Protein AF-A0A255SY84-F1 (afdb_monomer_lite)

Secondary structure (DSSP, 8-state):
---HHHHHHHHHHHHH--HHHHHTS-HHHHHHHHHHHHHHHHHHHHHHHHHHHHHHHHHHHHHHHHHHHHHHHHHHHHHHHHHHHHHHHHHHHHHHHHHT--HHHHHHHHT-HHHHHHHHHHHHHHHHHHH--HHHHHHTTHHHHHTTHHHHHHH------GGGHHHHHHHHHHHHHHHTT-SPPPTT----SPP--

pLDDT: mean 85.89, std 9.51, range [34.91, 96.88]

Radius of gyration: 30.71 Å; chains: 1; bounding box: 65×34×96 Å

Sequence (197 aa):
AIPEFRFAQFVREGGVAPAFLLSDYSVNRRRATLTAAVIDLEARLADAAIQMFDRLIGGMFTRARRGRERRYQDSIQSVGQLMRLFGATITALDEAVQNGGETLELIDETVGWDRLVSAKAQVDALADLAGEDALVTATERYATLRRFSPAFLDAFTFKASGTGTALIKAIDVIRDANTRKSRDLPDGVPLPFPNRQ

Structure (mmCIF, N/CA/C/O backbone):
data_AF-A0A255SY84-F1
#
_entry.id   AF-A0A255SY84-F1
#
loop_
_atom_site.group_PDB
_atom_site.id
_atom_site.type_symbol
_atom_site.label_atom_id
_atom_site.label_alt_id
_atom_site.label_comp_id
_atom_site.label_asym_id
_atom_site.label_entity_id
_atom_site.label_seq_id
_atom_site.pdbx_PDB_ins_code
_atom_site.Cartn_x
_atom_site.Cartn_y
_atom_site.Cartn_z
_atom_site.occupancy
_atom_site.B_iso_or_equiv
_atom_site.auth_seq_id
_atom_site.auth_comp_id
_atom_site.auth_asym_id
_atom_site.auth_atom_id
_atom_site.pdbx_PDB_model_num
ATOM 1 N N . ALA A 1 1 ? 31.747 0.158 -20.502 1.00 71.88 1 ALA A N 1
ATOM 2 C CA . ALA A 1 1 ? 30.583 0.963 -20.077 1.00 71.88 1 ALA A CA 1
ATOM 3 C C . ALA A 1 1 ? 30.338 2.058 -21.113 1.00 71.88 1 ALA A C 1
ATOM 5 O O . ALA A 1 1 ? 31.315 2.596 -21.625 1.00 71.88 1 ALA A O 1
ATOM 6 N N . ILE A 1 2 ? 29.081 2.342 -21.472 1.00 79.94 2 ILE A N 1
ATOM 7 C CA . ILE A 1 2 ? 28.737 3.463 -22.367 1.00 79.94 2 ILE A CA 1
ATOM 8 C C . ILE A 1 2 ? 28.803 4.756 -21.537 1.00 79.94 2 ILE A C 1
ATOM 10 O O . ILE A 1 2 ? 28.277 4.757 -20.427 1.00 79.94 2 ILE A O 1
ATOM 14 N N . PRO A 1 3 ? 29.432 5.841 -22.023 1.00 92.19 3 PRO A N 1
ATOM 15 C CA . PRO A 1 3 ? 29.405 7.121 -21.321 1.00 92.19 3 PRO A CA 1
ATOM 16 C C . PRO A 1 3 ? 27.976 7.656 -21.163 1.00 92.19 3 PRO A C 1
ATOM 18 O O . PRO A 1 3 ? 27.209 7.640 -22.126 1.00 92.19 3 PRO A O 1
ATOM 21 N N . GLU A 1 4 ? 27.648 8.205 -19.993 1.00 91.12 4 GLU A N 1
ATOM 22 C CA . GLU A 1 4 ? 26.296 8.686 -19.659 1.00 91.12 4 GLU A CA 1
ATOM 23 C C . GLU A 1 4 ? 25.736 9.661 -20.705 1.00 91.12 4 GLU A C 1
ATOM 25 O O . GLU A 1 4 ? 24.613 9.524 -21.185 1.00 91.12 4 GLU A O 1
ATOM 30 N N . PHE A 1 5 ? 26.565 10.601 -21.168 1.00 94.25 5 PHE A N 1
ATOM 31 C CA . PHE A 1 5 ? 26.155 11.570 -22.185 1.00 94.25 5 PHE A CA 1
ATOM 32 C C . PHE A 1 5 ? 25.752 10.914 -23.519 1.00 94.25 5 PHE A C 1
ATOM 34 O O . PHE A 1 5 ? 24.851 11.409 -24.199 1.00 94.25 5 PHE A O 1
ATOM 41 N N . ARG A 1 6 ? 26.401 9.800 -23.898 1.00 92.62 6 ARG A N 1
ATOM 42 C CA . ARG A 1 6 ? 26.078 9.038 -25.116 1.00 92.62 6 ARG A CA 1
ATOM 43 C C . ARG A 1 6 ? 24.791 8.252 -24.939 1.00 92.62 6 ARG A C 1
ATOM 45 O O . ARG A 1 6 ? 23.983 8.218 -25.861 1.00 92.62 6 ARG A O 1
ATOM 52 N N . PHE A 1 7 ? 24.591 7.656 -23.767 1.00 94.56 7 PHE A N 1
ATOM 53 C CA . PHE A 1 7 ? 23.340 6.982 -23.441 1.00 94.56 7 PHE A CA 1
ATOM 54 C C . PHE A 1 7 ? 22.162 7.964 -23.504 1.00 94.56 7 PHE A C 1
ATOM 56 O O . PHE A 1 7 ? 21.223 7.746 -24.266 1.00 94.56 7 PHE A O 1
ATOM 63 N N . ALA A 1 8 ? 22.272 9.112 -22.830 1.00 94.50 8 ALA A N 1
ATOM 64 C CA . ALA A 1 8 ? 21.250 10.155 -22.848 1.00 94.50 8 ALA A CA 1
ATOM 65 C C . ALA A 1 8 ? 20.976 10.703 -24.261 1.00 94.50 8 ALA A C 1
ATOM 67 O O . ALA A 1 8 ? 19.845 11.068 -24.583 1.00 94.50 8 ALA A O 1
ATOM 68 N N . GLN A 1 9 ? 21.995 10.758 -25.128 1.00 94.31 9 GLN A N 1
ATOM 69 C CA . GLN A 1 9 ? 21.807 11.103 -26.536 1.00 94.31 9 GLN A CA 1
ATOM 70 C C . GLN A 1 9 ? 20.934 10.067 -27.257 1.00 94.31 9 GLN A C 1
ATOM 72 O O . GLN A 1 9 ? 19.969 10.452 -27.913 1.00 94.31 9 GLN A O 1
ATOM 77 N N . PHE A 1 10 ? 21.233 8.774 -27.116 1.00 95.12 10 PHE A N 1
ATOM 78 C CA . PHE A 1 10 ? 20.437 7.713 -27.736 1.00 95.12 10 PHE A CA 1
ATOM 79 C C . PHE A 1 10 ? 18.998 7.673 -27.216 1.00 95.12 10 PHE A C 1
ATOM 81 O O . PHE A 1 10 ? 18.084 7.500 -28.018 1.00 95.12 10 PHE A O 1
ATOM 88 N N . VAL A 1 11 ? 18.790 7.905 -25.917 1.00 95.75 11 VAL A N 1
ATOM 89 C CA . VAL A 1 11 ? 17.451 8.034 -25.318 1.00 95.75 11 VAL A CA 1
ATOM 90 C C . VAL A 1 11 ? 16.668 9.173 -25.971 1.00 95.75 11 VAL A C 1
ATOM 92 O O . VAL A 1 11 ? 15.541 8.971 -26.417 1.00 95.75 11 VAL A O 1
ATOM 95 N N . ARG A 1 12 ? 17.269 10.368 -26.082 1.00 94.00 12 ARG A N 1
ATOM 96 C CA . ARG A 1 12 ? 16.611 11.517 -26.723 1.00 94.00 12 ARG A CA 1
ATOM 97 C C . ARG A 1 12 ? 16.288 11.244 -28.185 1.00 94.00 12 ARG A C 1
ATOM 99 O O . ARG A 1 12 ? 15.168 11.509 -28.600 1.00 94.00 12 ARG A O 1
ATOM 106 N N . GLU A 1 13 ? 17.243 10.704 -28.946 1.00 93.44 13 GLU A N 1
ATOM 107 C CA . GLU A 1 13 ? 17.032 10.350 -30.354 1.00 93.44 13 GLU A CA 1
ATOM 108 C C . GLU A 1 13 ? 15.892 9.332 -30.500 1.00 93.44 13 GLU A C 1
ATOM 110 O O . GLU A 1 13 ? 14.998 9.536 -31.314 1.00 93.44 13 GLU A O 1
ATOM 115 N N . GLY A 1 14 ? 15.876 8.273 -29.687 1.00 92.25 14 GLY A N 1
ATOM 116 C CA . GLY A 1 14 ? 14.844 7.239 -29.747 1.00 92.25 14 GLY A CA 1
ATOM 117 C C . GLY A 1 14 ? 13.459 7.706 -29.294 1.00 92.25 14 GLY A C 1
ATOM 118 O O . GLY A 1 14 ? 12.464 7.187 -29.786 1.00 92.25 14 GLY A O 1
ATOM 119 N N . GLY A 1 15 ? 13.382 8.701 -28.406 1.00 89.75 15 GLY A N 1
ATOM 120 C CA . GLY A 1 15 ? 12.115 9.258 -27.927 1.00 89.75 15 GLY A CA 1
ATOM 121 C C . GLY A 1 15 ? 11.413 10.201 -28.910 1.00 89.75 15 GLY A C 1
ATOM 122 O O . GLY A 1 15 ? 10.214 10.427 -28.770 1.00 89.75 15 GLY A O 1
ATOM 123 N N . VAL A 1 16 ? 12.135 10.760 -29.891 1.00 91.69 16 VAL A N 1
ATOM 124 C CA . VAL A 1 16 ? 11.579 11.738 -30.851 1.00 91.69 16 VAL A CA 1
ATOM 125 C C . VAL A 1 16 ? 11.623 11.270 -32.305 1.00 91.69 16 VAL A C 1
ATOM 127 O O . VAL A 1 16 ? 10.885 11.800 -33.135 1.00 91.69 16 VAL A O 1
ATOM 130 N N . ALA A 1 17 ? 12.486 10.308 -32.643 1.00 90.62 17 ALA A N 1
ATOM 131 C CA . ALA A 1 17 ? 12.651 9.860 -34.018 1.00 90.62 17 ALA A CA 1
ATOM 132 C C . ALA A 1 17 ? 11.469 8.983 -34.474 1.00 90.62 17 ALA A C 1
ATOM 134 O O . ALA A 1 17 ? 11.177 7.963 -33.844 1.00 90.62 17 ALA A O 1
ATOM 135 N N . PRO A 1 18 ? 10.817 9.310 -35.603 1.00 91.50 18 PRO A N 1
ATOM 136 C CA . PRO A 1 18 ? 9.795 8.447 -36.177 1.00 91.50 18 PRO A CA 1
ATOM 137 C C . PRO A 1 18 ? 10.416 7.165 -36.752 1.00 91.50 18 PRO A C 1
ATOM 139 O O . PRO A 1 18 ? 11.580 7.136 -37.160 1.00 91.50 18 PRO A O 1
ATOM 142 N N . ALA A 1 19 ? 9.614 6.101 -36.840 1.00 90.75 19 ALA A N 1
ATOM 143 C CA . ALA A 1 19 ? 10.081 4.767 -37.233 1.00 90.75 19 ALA A CA 1
ATOM 144 C C . ALA A 1 19 ? 10.790 4.725 -38.603 1.00 90.75 19 ALA A C 1
ATOM 146 O O . ALA A 1 19 ? 11.747 3.966 -38.776 1.00 90.75 19 ALA A O 1
ATOM 147 N N . PHE A 1 20 ? 10.366 5.553 -39.565 1.00 92.62 20 PHE A N 1
ATOM 148 C CA . PHE A 1 20 ? 11.014 5.625 -40.878 1.00 92.62 20 PHE A CA 1
ATOM 149 C C . PHE A 1 20 ? 12.443 6.183 -40.781 1.00 92.62 20 PHE A C 1
ATOM 151 O O . PHE A 1 20 ? 13.360 5.591 -41.333 1.00 92.62 20 PHE A O 1
ATOM 158 N N . LEU A 1 21 ? 12.671 7.229 -39.980 1.00 92.88 21 LEU A N 1
ATOM 159 C CA . LEU A 1 21 ? 13.995 7.836 -39.806 1.00 92.88 21 LEU A CA 1
ATOM 160 C C . LEU A 1 21 ? 14.959 6.889 -39.083 1.00 92.88 21 LEU A C 1
ATOM 162 O O . LEU A 1 21 ? 16.141 6.813 -39.410 1.00 92.88 21 LEU A O 1
ATOM 166 N N . LEU A 1 22 ? 14.445 6.113 -38.126 1.00 92.00 22 LEU A N 1
ATOM 167 C CA . LEU A 1 22 ? 15.220 5.054 -37.479 1.00 92.00 22 LEU A CA 1
ATOM 168 C C . LEU A 1 22 ? 15.574 3.917 -38.444 1.00 92.00 22 LEU A C 1
ATOM 170 O O . LEU A 1 22 ? 16.570 3.231 -38.224 1.00 92.00 22 LEU A O 1
ATOM 174 N N . SER A 1 23 ? 14.777 3.695 -39.492 1.00 91.69 23 SER A N 1
ATOM 175 C CA . SER A 1 23 ? 15.027 2.643 -40.484 1.00 91.69 23 SER A CA 1
ATOM 176 C C . SER A 1 23 ? 16.215 2.964 -41.389 1.00 91.69 23 SER A C 1
ATOM 178 O O . SER A 1 23 ? 16.912 2.035 -41.793 1.00 91.69 23 SER A O 1
ATOM 180 N N . ASP A 1 24 ? 16.498 4.252 -41.597 1.00 94.12 24 ASP A N 1
ATOM 181 C CA . ASP A 1 24 ? 17.636 4.744 -42.383 1.00 94.12 24 ASP A CA 1
ATOM 182 C C . ASP A 1 24 ? 18.972 4.671 -41.620 1.00 94.12 24 ASP A C 1
ATOM 184 O O . ASP A 1 24 ? 20.052 4.846 -42.189 1.00 94.12 24 ASP A O 1
ATOM 188 N N . TYR A 1 25 ? 18.938 4.411 -40.310 1.00 94.06 25 TYR A N 1
ATOM 189 C CA . TYR A 1 25 ? 20.151 4.264 -39.510 1.00 94.06 25 TYR A CA 1
ATOM 190 C C . TYR A 1 25 ? 20.889 2.966 -39.852 1.00 94.06 25 TYR A C 1
ATOM 192 O O . TYR A 1 25 ? 20.291 1.923 -40.119 1.00 94.06 25 TYR A O 1
ATOM 200 N N . SER A 1 26 ? 22.219 2.989 -39.707 1.00 96.50 26 SER A N 1
ATOM 201 C CA . SER A 1 26 ? 22.999 1.747 -39.689 1.00 96.50 26 SER A CA 1
ATOM 202 C C . SER A 1 26 ? 22.462 0.784 -38.624 1.00 96.50 26 SER A C 1
ATOM 204 O O . SER A 1 26 ? 22.002 1.208 -37.559 1.00 96.50 26 SER A O 1
ATOM 206 N N . VAL A 1 27 ? 22.565 -0.524 -38.879 1.00 96.25 27 VAL A N 1
ATOM 207 C CA . VAL A 1 27 ? 22.017 -1.572 -37.997 1.00 96.25 27 VAL A CA 1
ATOM 208 C C . VAL A 1 27 ? 22.450 -1.384 -36.540 1.00 96.25 27 VAL A C 1
ATOM 210 O O . VAL A 1 27 ? 21.621 -1.473 -35.634 1.00 96.25 27 VAL A O 1
ATOM 213 N N . ASN A 1 28 ? 23.730 -1.079 -36.314 1.00 95.19 28 ASN A N 1
ATOM 214 C CA . ASN A 1 28 ? 24.278 -0.893 -34.972 1.00 95.19 28 ASN A CA 1
ATOM 215 C C . ASN A 1 28 ? 23.755 0.381 -34.305 1.00 95.19 28 ASN A C 1
ATOM 217 O O . ASN A 1 28 ? 23.382 0.334 -33.135 1.00 95.19 28 ASN A O 1
ATOM 221 N N . ARG A 1 29 ? 23.668 1.498 -35.041 1.00 94.00 29 ARG A N 1
ATOM 222 C CA . ARG A 1 29 ? 23.115 2.749 -34.505 1.00 94.00 29 ARG A CA 1
ATOM 223 C C . ARG A 1 29 ? 21.639 2.584 -34.160 1.00 94.00 29 ARG A C 1
ATOM 225 O O . ARG A 1 29 ? 21.239 2.937 -33.061 1.00 94.00 29 ARG A O 1
ATOM 232 N N . ARG A 1 30 ? 20.852 1.983 -35.057 1.00 95.69 30 ARG A N 1
ATOM 233 C CA . ARG A 1 30 ? 19.429 1.699 -34.832 1.00 95.69 30 ARG A CA 1
ATOM 234 C C . ARG A 1 30 ? 19.215 0.858 -33.577 1.00 95.69 30 ARG A C 1
ATOM 236 O O . ARG A 1 30 ? 18.391 1.213 -32.743 1.00 95.69 30 ARG A O 1
ATOM 243 N N . ARG A 1 31 ? 19.976 -0.232 -33.420 1.00 95.38 31 ARG A N 1
ATOM 244 C CA . ARG A 1 31 ? 19.921 -1.079 -32.218 1.00 95.38 31 ARG A CA 1
ATOM 245 C C . ARG A 1 31 ? 20.288 -0.293 -30.963 1.00 95.38 31 ARG A C 1
ATOM 247 O O . ARG A 1 31 ? 19.537 -0.347 -30.003 1.00 95.38 31 ARG A O 1
ATOM 254 N N . ALA A 1 32 ? 21.378 0.473 -30.985 1.00 94.50 32 ALA A N 1
ATOM 255 C CA . ALA A 1 32 ? 21.792 1.282 -29.840 1.00 94.50 32 ALA A CA 1
ATOM 256 C C . ALA A 1 32 ? 20.716 2.302 -29.426 1.00 94.50 32 ALA A C 1
ATOM 258 O O . ALA A 1 32 ? 20.379 2.381 -28.248 1.00 94.50 32 ALA A O 1
ATOM 259 N N . THR A 1 33 ? 20.136 3.024 -30.391 1.00 94.81 33 THR A N 1
ATOM 260 C CA . THR A 1 33 ? 19.055 3.990 -30.154 1.00 94.81 33 THR A CA 1
ATOM 261 C C . THR A 1 33 ? 17.810 3.319 -29.572 1.00 94.81 33 THR A C 1
ATOM 263 O O . THR A 1 33 ? 17.294 3.774 -28.555 1.00 94.81 33 THR A O 1
ATOM 266 N N . LEU A 1 34 ? 17.349 2.214 -30.170 1.00 95.19 34 LEU A N 1
ATOM 267 C CA . LEU A 1 34 ? 16.160 1.494 -29.701 1.00 95.19 34 LEU A CA 1
ATOM 268 C C . LEU A 1 34 ? 16.371 0.867 -28.321 1.00 95.19 34 LEU A C 1
ATOM 270 O O . LEU A 1 34 ? 15.514 1.000 -27.457 1.00 95.19 34 LEU A O 1
ATOM 274 N N . THR A 1 35 ? 17.511 0.216 -28.089 1.00 95.56 35 THR A N 1
ATOM 275 C CA . THR A 1 35 ? 17.826 -0.383 -26.788 1.00 95.56 35 THR A CA 1
ATOM 276 C C . THR A 1 35 ? 17.912 0.681 -25.698 1.00 95.56 35 THR A C 1
ATOM 278 O O . THR A 1 35 ? 17.345 0.483 -24.630 1.00 95.56 35 THR A O 1
ATOM 281 N N . ALA A 1 36 ? 18.557 1.824 -25.957 1.00 95.44 36 ALA A N 1
ATOM 282 C CA . ALA A 1 36 ? 18.608 2.915 -24.987 1.00 95.44 36 ALA A CA 1
ATOM 283 C C . ALA A 1 36 ? 17.209 3.463 -24.664 1.00 95.44 36 ALA A C 1
ATOM 285 O O . ALA A 1 36 ? 16.888 3.653 -23.495 1.00 95.44 36 ALA A O 1
ATOM 286 N N . ALA A 1 37 ? 16.362 3.655 -25.681 1.00 94.25 37 ALA A N 1
ATOM 287 C CA . ALA A 1 37 ? 14.985 4.104 -25.492 1.00 94.25 37 ALA A CA 1
ATOM 288 C C . ALA A 1 37 ? 14.136 3.096 -24.700 1.00 94.25 37 ALA A C 1
ATOM 290 O O . ALA A 1 37 ? 13.367 3.501 -23.837 1.00 94.25 37 ALA A O 1
ATOM 291 N N . VAL A 1 38 ? 14.294 1.792 -24.953 1.00 95.81 38 VAL A N 1
ATOM 292 C CA . VAL A 1 38 ? 13.599 0.741 -24.192 1.00 95.81 38 VAL A CA 1
ATOM 293 C C . VAL A 1 38 ? 14.045 0.728 -22.730 1.00 95.81 38 VAL A C 1
ATOM 295 O O . VAL A 1 38 ? 13.188 0.653 -21.860 1.00 95.81 38 VAL A O 1
ATOM 298 N N . ILE A 1 39 ? 15.346 0.860 -22.451 1.00 95.69 39 ILE A N 1
ATOM 299 C CA . ILE A 1 39 ? 15.870 0.912 -21.074 1.00 95.69 39 ILE A CA 1
ATOM 300 C C . ILE A 1 39 ? 15.326 2.137 -20.322 1.00 95.69 39 ILE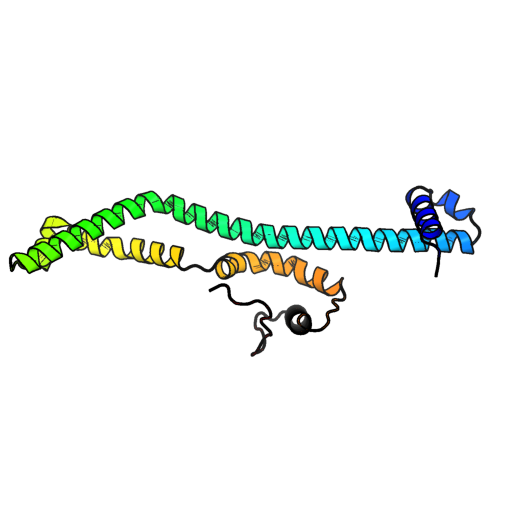 A C 1
ATOM 302 O O . ILE A 1 39 ? 14.890 2.020 -19.180 1.00 95.69 39 ILE A O 1
ATOM 306 N N . ASP A 1 40 ? 15.327 3.314 -20.954 1.00 95.25 40 ASP A N 1
ATOM 307 C CA . ASP A 1 40 ? 14.759 4.531 -20.356 1.00 95.25 40 ASP A CA 1
ATOM 308 C C . ASP A 1 40 ? 13.244 4.401 -20.133 1.00 95.25 40 ASP A C 1
ATOM 310 O O . ASP A 1 40 ? 12.738 4.779 -19.075 1.00 95.25 40 ASP A O 1
ATOM 314 N N . LEU A 1 41 ? 12.518 3.808 -21.084 1.00 95.31 41 LEU A N 1
ATOM 315 C CA . LEU A 1 41 ? 11.087 3.561 -20.940 1.00 95.31 41 LEU A CA 1
ATOM 316 C C . LEU A 1 41 ? 10.787 2.561 -19.816 1.00 95.31 41 LEU A C 1
ATOM 318 O O . LEU A 1 41 ? 9.859 2.788 -19.045 1.00 95.31 41 LEU A O 1
ATOM 322 N N . GLU A 1 42 ? 11.569 1.488 -19.698 1.00 95.62 42 GLU A N 1
ATOM 323 C CA . GLU A 1 42 ? 11.461 0.505 -18.617 1.00 95.62 42 GLU A CA 1
ATOM 324 C C . GLU A 1 42 ? 11.625 1.178 -17.251 1.00 95.62 42 GLU A C 1
ATOM 326 O O . GLU A 1 42 ? 10.777 0.994 -16.379 1.00 95.62 42 GLU A O 1
ATOM 331 N N . ALA A 1 43 ? 12.641 2.034 -17.090 1.00 94.94 43 ALA A N 1
ATOM 332 C CA . ALA A 1 43 ? 12.856 2.792 -15.859 1.00 94.94 43 ALA A CA 1
ATOM 333 C C . ALA A 1 43 ? 11.675 3.726 -15.535 1.00 94.94 43 ALA A C 1
ATOM 335 O O . ALA A 1 43 ? 11.155 3.713 -14.420 1.00 94.94 43 ALA A O 1
ATOM 336 N N . ARG A 1 44 ? 11.179 4.485 -16.522 1.00 96.12 44 ARG A N 1
ATOM 337 C CA . ARG A 1 44 ? 10.036 5.397 -16.323 1.00 96.12 44 ARG A CA 1
ATOM 338 C C . ARG A 1 44 ? 8.743 4.659 -15.987 1.00 96.12 44 ARG A C 1
ATOM 340 O O . ARG A 1 44 ? 7.966 5.127 -15.155 1.00 96.12 44 ARG A O 1
ATOM 347 N N . LEU A 1 45 ? 8.490 3.524 -16.638 1.00 96.25 45 LEU A N 1
ATOM 348 C CA . LEU A 1 45 ? 7.321 2.690 -16.357 1.00 96.25 45 LEU A CA 1
ATOM 349 C C . LEU A 1 45 ? 7.426 2.033 -14.980 1.00 96.25 45 LEU A C 1
ATOM 351 O O . LEU A 1 45 ? 6.418 1.961 -14.276 1.00 96.25 45 LEU A O 1
ATOM 355 N N . ALA A 1 46 ? 8.623 1.609 -14.575 1.00 95.94 46 ALA A N 1
ATOM 356 C CA . ALA A 1 46 ? 8.879 1.102 -13.235 1.00 95.94 46 ALA A CA 1
ATOM 357 C C . ALA A 1 46 ? 8.569 2.163 -12.166 1.00 95.94 46 ALA A C 1
ATOM 359 O O . ALA A 1 46 ? 7.782 1.892 -11.256 1.00 95.94 46 ALA A O 1
ATOM 360 N N . ASP A 1 47 ? 9.092 3.383 -12.319 1.00 96.88 47 ASP A N 1
ATOM 361 C CA . ASP A 1 47 ? 8.824 4.498 -11.402 1.00 96.88 47 ASP A CA 1
ATOM 362 C C . ASP A 1 47 ? 7.326 4.819 -11.319 1.00 96.88 47 ASP A C 1
ATOM 364 O O . ASP A 1 47 ? 6.767 4.959 -10.227 1.00 96.88 47 ASP A O 1
ATOM 368 N N . ALA A 1 48 ? 6.646 4.884 -12.467 1.00 96.50 48 ALA A N 1
ATOM 369 C CA . ALA A 1 48 ? 5.210 5.134 -12.522 1.00 96.50 48 ALA A CA 1
ATOM 370 C C . ALA A 1 48 ? 4.399 4.014 -11.846 1.00 96.50 48 ALA A C 1
ATOM 372 O O . ALA A 1 48 ? 3.448 4.293 -11.109 1.00 96.50 48 ALA A O 1
ATOM 373 N N . ALA A 1 49 ? 4.776 2.749 -12.054 1.00 94.94 49 ALA A N 1
ATOM 374 C CA . ALA A 1 49 ? 4.124 1.605 -11.428 1.00 94.94 49 ALA A CA 1
ATOM 375 C C . ALA A 1 49 ? 4.300 1.615 -9.902 1.00 94.94 49 ALA A C 1
ATOM 377 O O . ALA A 1 49 ? 3.326 1.393 -9.178 1.0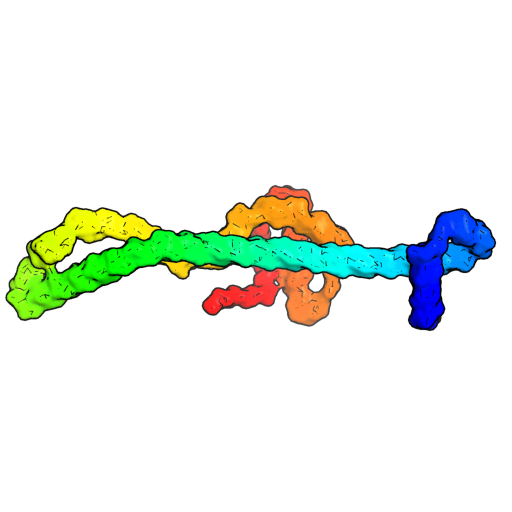0 94.94 49 ALA A O 1
ATOM 378 N N . ILE A 1 50 ? 5.504 1.927 -9.406 1.00 95.31 50 ILE A N 1
ATOM 379 C CA . ILE A 1 50 ? 5.791 2.052 -7.969 1.00 95.31 50 ILE A CA 1
ATOM 380 C C . ILE A 1 50 ? 4.963 3.188 -7.354 1.00 95.31 50 ILE A C 1
ATOM 382 O O . ILE A 1 50 ? 4.297 2.977 -6.340 1.00 95.31 50 ILE A O 1
ATOM 386 N N . GLN A 1 51 ? 4.929 4.365 -7.986 1.00 95.75 51 GLN A N 1
ATOM 387 C CA . GLN A 1 51 ? 4.128 5.501 -7.512 1.00 95.75 51 GLN A CA 1
ATOM 388 C C . GLN A 1 51 ? 2.629 5.184 -7.480 1.00 95.75 51 GLN A C 1
ATOM 390 O O . GLN A 1 51 ? 1.924 5.547 -6.535 1.00 95.75 51 GLN A O 1
ATOM 395 N N . MET A 1 52 ? 2.119 4.495 -8.505 1.00 93.69 52 MET A N 1
ATOM 396 C CA . MET A 1 52 ? 0.720 4.078 -8.544 1.00 93.69 52 MET A CA 1
ATOM 397 C C . MET A 1 52 ? 0.410 3.082 -7.423 1.00 93.69 52 MET A C 1
ATOM 399 O O . MET A 1 52 ? -0.624 3.215 -6.763 1.00 93.69 52 MET A O 1
ATOM 403 N N . PHE A 1 53 ? 1.301 2.117 -7.180 1.00 92.06 53 PHE A N 1
A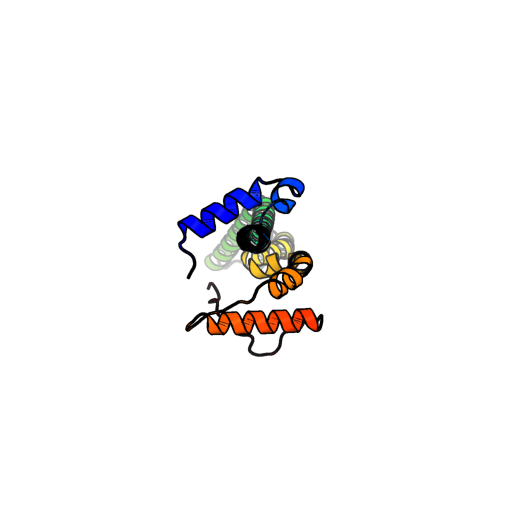TOM 404 C CA . PHE A 1 53 ? 1.155 1.148 -6.098 1.00 92.06 53 PHE A CA 1
ATOM 405 C C . PHE A 1 53 ? 1.137 1.836 -4.727 1.00 92.06 53 PHE A C 1
ATOM 407 O O . PHE A 1 53 ? 0.204 1.616 -3.953 1.00 92.06 53 PHE A O 1
ATOM 414 N N . ASP A 1 54 ? 2.082 2.740 -4.462 1.00 91.94 54 ASP A N 1
ATOM 415 C CA . ASP A 1 54 ? 2.129 3.524 -3.222 1.00 91.94 54 ASP A CA 1
ATOM 416 C C . ASP A 1 54 ? 0.847 4.347 -3.019 1.00 91.94 54 ASP A C 1
ATOM 418 O O . ASP A 1 54 ? 0.195 4.274 -1.974 1.00 91.94 54 ASP A O 1
ATOM 422 N N . ARG A 1 55 ? 0.376 5.041 -4.063 1.00 91.50 55 ARG A N 1
ATOM 423 C CA . ARG A 1 55 ? -0.869 5.820 -4.003 1.00 91.50 55 ARG A CA 1
ATOM 424 C C . ARG A 1 55 ? -2.099 4.951 -3.738 1.00 91.50 55 ARG A C 1
ATOM 426 O O . ARG A 1 55 ? -3.020 5.388 -3.040 1.00 91.50 55 ARG A O 1
ATOM 433 N N . LEU A 1 56 ? -2.146 3.736 -4.284 1.00 88.38 56 LEU A N 1
ATOM 434 C CA . LEU A 1 56 ? -3.227 2.787 -4.019 1.00 88.38 56 LEU A CA 1
ATOM 435 C C . LEU A 1 56 ? -3.207 2.329 -2.557 1.00 88.38 56 LEU A C 1
ATOM 437 O O . LEU A 1 56 ? -4.245 2.410 -1.894 1.00 88.38 56 LEU A O 1
ATOM 441 N N . ILE A 1 57 ? -2.040 1.928 -2.042 1.00 86.69 57 ILE A N 1
ATOM 442 C CA . ILE A 1 57 ? -1.846 1.525 -0.642 1.00 86.69 57 ILE A CA 1
ATOM 443 C C . ILE A 1 57 ? -2.200 2.676 0.306 1.00 86.69 57 ILE A C 1
ATOM 445 O O . ILE A 1 57 ? -3.114 2.547 1.126 1.00 86.69 57 ILE A O 1
ATOM 449 N N . GLY A 1 58 ? -1.556 3.834 0.152 1.00 86.62 58 GLY A N 1
ATOM 450 C CA . GLY A 1 58 ? -1.798 5.012 0.983 1.00 86.62 58 GLY A CA 1
ATOM 451 C C . GLY A 1 58 ? -3.246 5.498 0.903 1.00 86.62 58 GLY A C 1
ATOM 452 O O . GLY A 1 58 ? -3.843 5.882 1.913 1.00 86.62 58 GLY A O 1
ATOM 453 N N . GLY A 1 59 ? -3.869 5.405 -0.274 1.00 86.38 59 GLY A N 1
ATOM 454 C CA . GLY A 1 59 ? -5.282 5.713 -0.460 1.00 86.38 59 GLY A CA 1
ATOM 455 C C . GLY A 1 59 ? -6.210 4.769 0.307 1.00 86.38 59 GLY A C 1
ATOM 456 O O . GLY A 1 59 ? -7.238 5.215 0.818 1.00 86.38 59 GLY A O 1
ATOM 457 N N . MET A 1 60 ? -5.897 3.474 0.401 1.00 84.62 60 MET A N 1
ATOM 458 C CA . MET A 1 60 ? -6.693 2.532 1.200 1.00 84.62 60 MET A CA 1
ATOM 459 C C . MET A 1 60 ? -6.625 2.868 2.687 1.00 84.62 60 MET A C 1
ATOM 461 O O . MET A 1 60 ? -7.679 3.039 3.297 1.00 84.62 60 MET A O 1
ATOM 465 N N . PHE A 1 61 ? -5.423 3.067 3.238 1.00 82.31 61 PHE A N 1
ATOM 466 C CA . PHE A 1 61 ? -5.249 3.462 4.640 1.00 82.31 61 PHE A CA 1
ATOM 467 C C . PHE A 1 61 ? -5.913 4.805 4.949 1.00 82.31 61 PHE A C 1
ATOM 469 O O . PHE A 1 61 ? -6.604 4.945 5.957 1.00 82.31 61 PHE A O 1
ATOM 476 N N . THR A 1 62 ? -5.778 5.784 4.053 1.00 85.06 62 THR A N 1
ATOM 477 C CA . THR A 1 62 ? -6.423 7.094 4.211 1.00 85.06 62 THR A CA 1
ATOM 478 C C . THR A 1 62 ? -7.944 6.967 4.238 1.00 85.06 62 THR A C 1
ATOM 480 O O . THR A 1 62 ? -8.602 7.590 5.069 1.00 85.06 62 THR A O 1
ATOM 483 N N . ARG A 1 63 ? -8.532 6.157 3.348 1.00 82.69 63 ARG A N 1
ATOM 484 C CA . ARG A 1 63 ? -9.984 5.924 3.330 1.00 82.69 63 ARG A CA 1
ATOM 485 C C . ARG A 1 63 ? -10.457 5.149 4.555 1.00 82.69 63 ARG A C 1
ATOM 487 O O . ARG A 1 63 ? -11.485 5.523 5.102 1.00 82.69 63 ARG A O 1
ATOM 494 N N . ALA A 1 64 ? -9.715 4.131 4.990 1.00 81.25 64 ALA A N 1
ATOM 495 C CA . ALA A 1 64 ? -10.000 3.390 6.217 1.00 81.25 64 ALA A CA 1
ATOM 496 C C . ALA A 1 64 ? -10.013 4.337 7.429 1.00 81.25 64 ALA A C 1
ATOM 498 O O . ALA A 1 64 ? -11.007 4.413 8.146 1.00 81.25 64 ALA A O 1
ATOM 499 N N . ARG A 1 65 ? -8.975 5.172 7.583 1.00 80.19 65 ARG A N 1
ATOM 500 C CA . ARG A 1 65 ? -8.905 6.194 8.639 1.00 80.19 65 ARG A CA 1
ATOM 501 C C . ARG A 1 65 ? -10.050 7.204 8.561 1.00 80.19 65 ARG A C 1
ATOM 503 O O . ARG A 1 65 ? -10.653 7.499 9.582 1.00 80.19 65 ARG A O 1
ATOM 510 N N . ARG A 1 66 ? -10.380 7.714 7.369 1.00 82.38 66 ARG A N 1
ATOM 511 C CA . ARG A 1 66 ? -11.514 8.641 7.185 1.00 82.38 66 ARG A CA 1
ATOM 512 C C . ARG A 1 66 ? -12.861 7.988 7.489 1.00 82.38 66 ARG A C 1
ATOM 514 O O . ARG A 1 66 ? -13.748 8.670 7.978 1.00 82.38 66 ARG A O 1
ATOM 521 N N . GLY A 1 67 ? -13.025 6.704 7.174 1.00 80.62 67 GLY A N 1
ATOM 522 C CA . GLY A 1 67 ? -14.219 5.940 7.525 1.00 80.62 67 GLY A CA 1
ATOM 523 C C . GLY A 1 67 ? -14.395 5.848 9.038 1.00 80.62 67 GLY A C 1
ATOM 524 O O . GLY A 1 67 ? -15.478 6.148 9.528 1.00 80.62 67 GLY A O 1
ATOM 525 N N . ARG A 1 68 ? -13.317 5.527 9.766 1.00 76.06 68 ARG A N 1
ATOM 526 C CA . ARG A 1 68 ? -13.309 5.535 11.237 1.00 76.06 68 ARG A CA 1
ATOM 527 C C . ARG A 1 68 ? -13.617 6.913 11.808 1.00 76.06 68 ARG A C 1
ATOM 529 O O . ARG A 1 68 ? -14.507 7.029 12.636 1.00 76.06 68 ARG A O 1
ATOM 536 N N . GLU A 1 69 ? -12.947 7.951 11.309 1.00 77.62 69 GLU A N 1
ATOM 537 C CA . GLU A 1 69 ? -13.181 9.326 11.761 1.00 77.62 69 GLU A CA 1
ATOM 538 C C . GLU A 1 69 ? -14.645 9.729 11.574 1.00 77.62 69 GLU A C 1
ATOM 540 O O . GLU A 1 69 ? -15.252 10.241 12.498 1.00 77.62 69 GLU A O 1
ATOM 545 N N . ARG A 1 70 ? -15.256 9.442 10.417 1.00 81.25 70 ARG A N 1
ATOM 546 C CA . ARG A 1 70 ? -16.681 9.742 10.199 1.00 81.25 70 ARG A CA 1
ATOM 547 C C . ARG A 1 70 ? -17.590 8.983 11.156 1.00 81.25 70 ARG A C 1
ATOM 549 O O . ARG A 1 70 ? -18.432 9.613 11.772 1.00 81.25 70 ARG A O 1
ATOM 556 N N . ARG A 1 71 ? -17.383 7.669 11.322 1.00 76.75 71 ARG A N 1
ATOM 557 C CA . ARG A 1 71 ? -18.145 6.858 12.290 1.00 76.75 71 ARG A CA 1
ATOM 558 C C . ARG A 1 71 ? -18.038 7.437 13.702 1.00 76.75 71 ARG A C 1
ATOM 560 O O . ARG A 1 71 ? -19.027 7.478 14.423 1.00 76.75 71 ARG A O 1
ATOM 567 N N . TYR A 1 72 ? -16.856 7.930 14.068 1.00 74.56 72 TYR A N 1
ATOM 568 C CA . TYR A 1 72 ? -16.631 8.578 15.355 1.00 74.56 72 TYR A CA 1
ATOM 569 C C . TYR A 1 72 ? -17.362 9.915 15.447 1.00 74.56 72 TYR A C 1
ATOM 571 O O . TYR A 1 72 ? -18.089 10.135 16.410 1.00 74.56 72 TYR A O 1
ATOM 579 N N . GLN A 1 73 ? -17.247 10.770 14.430 1.00 76.44 73 GLN A N 1
ATOM 580 C CA . GLN A 1 73 ? -17.936 12.061 14.365 1.00 76.44 73 GLN A CA 1
ATOM 581 C C . GLN A 1 73 ? -19.464 11.905 14.431 1.00 76.44 73 GLN A C 1
ATOM 583 O O . GLN A 1 73 ? -20.109 12.598 15.214 1.00 76.44 73 GLN A O 1
ATOM 588 N N . ASP A 1 74 ? -20.030 10.938 13.704 1.00 77.19 74 ASP A N 1
ATOM 589 C CA . ASP A 1 74 ? -21.461 10.607 13.750 1.00 77.19 74 ASP A CA 1
ATOM 590 C C . ASP A 1 74 ? -21.887 10.144 15.159 1.00 77.19 74 ASP A C 1
ATOM 592 O O . ASP A 1 74 ? -23.019 10.377 15.584 1.00 77.19 74 ASP A O 1
ATOM 596 N N . SER A 1 75 ? -20.961 9.554 15.926 1.00 71.69 75 SER A N 1
ATOM 597 C CA . SER A 1 75 ? -21.184 9.128 17.312 1.00 71.69 75 SER A CA 1
ATOM 598 C C . SER A 1 75 ? -20.964 10.225 18.369 1.00 71.69 75 SER A C 1
ATOM 600 O O . SER A 1 75 ? -21.291 10.007 19.536 1.00 71.69 75 SER A O 1
ATOM 602 N N . ILE A 1 76 ? -20.459 11.420 18.025 1.00 67.00 76 ILE A N 1
ATOM 603 C CA . ILE A 1 76 ? -20.119 12.468 19.017 1.00 67.00 76 ILE A CA 1
ATOM 604 C C . ILE A 1 76 ? -21.336 12.920 19.826 1.00 67.00 76 ILE A C 1
ATOM 606 O O . ILE A 1 76 ? -21.237 13.116 21.042 1.00 67.00 76 ILE A O 1
ATOM 610 N N . GLN A 1 77 ? -22.496 13.063 19.179 1.00 65.62 77 GLN A N 1
ATOM 611 C CA . GLN A 1 77 ? -23.719 13.444 19.885 1.00 65.62 77 GLN A CA 1
ATOM 612 C C . GLN A 1 77 ? -24.125 12.364 20.902 1.00 65.62 77 GLN A C 1
ATOM 614 O O . GLN A 1 77 ? -24.471 12.697 22.039 1.00 65.62 77 GLN A O 1
ATOM 619 N N . SER A 1 78 ? -24.005 11.082 20.533 1.00 73.81 78 SER A N 1
ATOM 620 C CA . SER A 1 78 ? -24.217 9.964 21.459 1.00 73.81 78 SER A CA 1
ATOM 621 C C . SER A 1 78 ? -23.157 9.909 22.563 1.00 73.81 78 SER A C 1
ATOM 623 O O . SER A 1 78 ? -23.516 9.674 23.711 1.00 73.81 78 SER A O 1
ATOM 625 N N . VAL A 1 79 ? -21.886 10.228 22.288 1.00 81.06 79 VAL A N 1
ATOM 626 C CA . VAL A 1 79 ? -20.805 10.230 23.295 1.00 81.06 79 VAL A CA 1
ATOM 627 C C . VAL A 1 79 ? -21.099 11.225 24.415 1.00 81.06 79 VAL A C 1
ATOM 629 O O . VAL A 1 79 ? -21.043 10.870 25.590 1.00 81.06 79 VAL A O 1
ATOM 632 N N . GLY A 1 80 ? -21.465 12.466 24.080 1.00 82.19 80 GLY A N 1
ATOM 633 C CA . GLY A 1 80 ? -21.783 13.478 25.091 1.00 82.19 80 GLY A CA 1
ATOM 634 C C . GLY A 1 80 ? -23.006 13.111 25.940 1.00 82.19 80 GLY A C 1
ATOM 635 O O . GLY A 1 80 ? -23.051 13.413 27.133 1.00 82.19 80 GLY A O 1
ATOM 636 N N . GLN A 1 81 ? -23.998 12.443 25.344 1.00 85.19 81 GLN A N 1
ATOM 637 C CA . GLN A 1 81 ? -25.168 11.943 26.065 1.00 85.19 81 GLN A CA 1
ATOM 638 C C . GLN A 1 81 ? -24.812 10.772 26.991 1.00 85.19 81 GLN A C 1
ATOM 640 O O . GLN A 1 81 ? -25.261 10.765 28.136 1.00 85.19 81 GLN A O 1
ATOM 645 N N . LEU A 1 82 ? -23.973 9.842 26.531 1.00 87.75 82 LEU A N 1
ATOM 646 C CA . LEU A 1 82 ? -23.473 8.710 27.314 1.00 87.75 82 LEU A CA 1
ATOM 647 C C . LEU A 1 82 ? -22.595 9.165 28.483 1.00 87.75 82 LEU A C 1
ATOM 649 O O . LEU A 1 82 ? -22.785 8.692 29.597 1.00 87.75 82 LEU A O 1
ATOM 653 N N . MET A 1 83 ? -21.691 10.128 28.276 1.00 88.31 83 MET A N 1
ATOM 654 C CA . MET A 1 83 ? -20.852 10.663 29.356 1.00 88.31 83 MET A CA 1
ATOM 655 C C . MET A 1 83 ? -21.687 11.334 30.451 1.00 88.31 83 MET A C 1
ATOM 657 O O . MET A 1 83 ? -21.401 11.151 31.631 1.00 88.31 83 MET A O 1
ATOM 661 N N . ARG A 1 84 ? -22.745 12.074 30.085 1.00 90.50 84 ARG A N 1
ATOM 662 C CA . ARG A 1 84 ? -23.684 12.640 31.069 1.00 90.50 84 ARG A CA 1
ATOM 663 C C . ARG A 1 84 ? -24.468 11.558 31.805 1.00 90.50 84 ARG A C 1
ATOM 665 O O . ARG A 1 84 ? -24.649 11.680 33.009 1.00 90.50 84 ARG A O 1
ATOM 672 N N . LEU A 1 85 ? -24.914 10.521 31.090 1.00 91.19 85 LEU A N 1
ATOM 673 C CA . LEU A 1 85 ? -25.626 9.387 31.681 1.00 91.19 85 LEU A CA 1
ATOM 674 C C . LEU A 1 85 ? -24.751 8.686 32.727 1.00 91.19 85 LEU A C 1
ATOM 676 O O . LEU A 1 85 ? -25.167 8.553 33.869 1.00 91.19 85 LEU A O 1
ATOM 680 N N . PHE A 1 86 ? -23.514 8.334 32.366 1.00 90.19 86 PHE A N 1
ATOM 681 C CA . PHE A 1 86 ? -22.567 7.710 33.290 1.00 90.19 86 PHE A CA 1
ATOM 682 C C . PHE A 1 86 ? -22.155 8.624 34.439 1.00 90.19 86 PHE A C 1
ATOM 684 O O . PHE A 1 86 ? -22.048 8.151 35.564 1.00 90.19 86 PHE A O 1
ATOM 691 N N . GLY A 1 87 ? -21.951 9.919 34.182 1.00 92.06 87 GLY A N 1
ATOM 692 C CA . GLY A 1 87 ? -21.676 10.894 35.237 1.00 92.06 87 GLY A CA 1
ATOM 693 C C . GLY A 1 87 ? -22.791 10.919 36.282 1.00 92.06 87 GLY A C 1
ATOM 694 O O . GLY A 1 87 ? -22.508 10.793 37.466 1.00 92.06 87 GLY A O 1
ATOM 695 N N . ALA A 1 88 ? -24.052 10.976 35.840 1.00 91.81 88 ALA A N 1
ATOM 696 C CA . ALA A 1 88 ? -25.208 10.922 36.733 1.00 91.81 88 ALA A CA 1
ATOM 697 C C . ALA A 1 88 ? -25.302 9.589 37.495 1.00 91.81 88 ALA A C 1
ATOM 699 O O . ALA A 1 88 ? -25.605 9.588 38.683 1.00 91.81 88 ALA A O 1
ATOM 700 N N . THR A 1 89 ? -24.985 8.458 36.851 1.00 92.38 89 THR A N 1
ATOM 701 C CA . THR A 1 89 ? -24.936 7.152 37.528 1.00 92.38 89 THR A CA 1
ATOM 702 C C . THR A 1 89 ? -23.856 7.113 38.608 1.00 92.38 89 THR A C 1
ATOM 704 O O . THR A 1 89 ? -24.119 6.629 39.702 1.00 92.38 89 THR A O 1
ATOM 707 N N . ILE A 1 90 ? -22.656 7.636 38.336 1.00 92.31 90 ILE A N 1
ATOM 708 C CA . ILE A 1 90 ? -21.565 7.699 39.322 1.00 92.31 90 ILE A CA 1
ATOM 709 C C . ILE A 1 90 ? -21.953 8.599 40.499 1.00 92.31 90 ILE A C 1
ATOM 711 O O . ILE A 1 90 ? -21.703 8.228 41.640 1.00 92.31 90 ILE A O 1
ATOM 715 N N . THR A 1 91 ? -22.597 9.74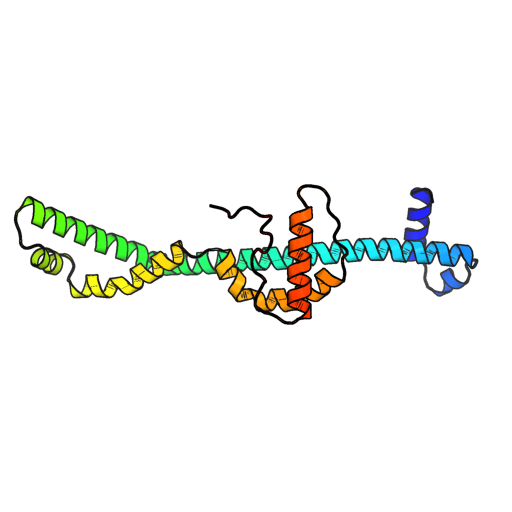0 40.241 1.00 91.81 91 THR A N 1
ATOM 716 C CA . THR A 1 91 ? -23.103 10.623 41.302 1.00 91.81 91 THR A CA 1
ATOM 717 C C . THR A 1 91 ? -24.137 9.917 42.180 1.00 91.81 91 THR A C 1
ATOM 719 O O . THR A 1 91 ? -23.996 9.941 43.397 1.00 91.81 91 THR A O 1
ATOM 722 N N . ALA A 1 92 ? -25.113 9.221 41.587 1.00 89.88 92 ALA A N 1
ATOM 723 C CA . ALA A 1 92 ? -26.119 8.468 42.342 1.00 89.88 92 ALA A CA 1
ATOM 724 C C . ALA A 1 92 ? -25.495 7.340 43.189 1.00 89.88 92 ALA A C 1
ATOM 726 O O . ALA A 1 92 ? -25.896 7.109 44.328 1.00 89.88 92 ALA A O 1
ATOM 727 N N . LEU A 1 93 ? -24.477 6.654 42.652 1.00 89.50 93 LEU A N 1
ATOM 728 C CA . LEU A 1 93 ? -23.706 5.649 43.388 1.00 89.50 93 LEU A CA 1
ATOM 729 C C . LEU A 1 93 ? -22.965 6.259 44.588 1.00 89.50 93 LEU A C 1
ATOM 731 O O . LEU A 1 93 ? -23.010 5.696 45.680 1.00 89.50 93 LEU A O 1
ATOM 735 N N . ASP A 1 94 ? -22.286 7.390 44.391 1.00 90.69 94 ASP A N 1
ATOM 736 C CA . ASP A 1 94 ? -21.532 8.078 45.444 1.00 90.69 94 ASP A CA 1
ATOM 737 C C . ASP A 1 94 ? -22.461 8.579 46.563 1.00 90.69 94 ASP A C 1
ATOM 739 O O . ASP A 1 94 ? -22.188 8.361 47.743 1.00 90.69 94 ASP A O 1
ATOM 743 N N . GLU A 1 95 ? -23.619 9.145 46.213 1.00 88.25 95 GLU A N 1
ATOM 744 C CA . GLU A 1 95 ? -24.638 9.569 47.181 1.00 88.25 95 GLU A CA 1
ATOM 745 C C . GLU A 1 95 ? -25.202 8.399 47.994 1.00 88.25 95 GLU A C 1
ATOM 747 O O . GLU A 1 95 ? -25.352 8.517 49.214 1.00 88.25 95 GLU A O 1
ATOM 752 N N . ALA A 1 96 ? -25.477 7.261 47.351 1.00 88.31 96 ALA A N 1
ATOM 753 C CA . ALA A 1 96 ? -25.943 6.061 48.039 1.00 88.31 96 ALA A CA 1
ATOM 754 C C . ALA A 1 96 ? -24.896 5.549 49.044 1.00 88.31 96 ALA A C 1
ATOM 756 O O . ALA A 1 96 ? -25.238 5.210 50.177 1.00 88.31 96 ALA A O 1
ATOM 757 N N . VAL A 1 97 ? -23.613 5.553 48.664 1.00 87.19 97 VAL A N 1
ATOM 758 C CA . VAL A 1 97 ? -22.502 5.144 49.539 1.00 87.19 97 VAL A CA 1
ATOM 759 C C . VAL A 1 97 ? -22.316 6.112 50.711 1.00 87.19 97 VAL A C 1
ATOM 761 O O . VAL A 1 97 ? -22.120 5.663 51.840 1.00 87.19 97 VAL A O 1
ATOM 764 N N . GLN A 1 98 ? -22.384 7.423 50.472 1.00 88.25 98 GLN A N 1
ATOM 765 C CA . GLN A 1 98 ? -22.160 8.437 51.508 1.00 88.25 98 GLN A CA 1
ATOM 766 C C . GLN A 1 98 ? -23.320 8.546 52.502 1.00 88.25 98 GLN A C 1
ATOM 768 O O . GLN A 1 98 ? -23.088 8.741 53.695 1.00 88.25 98 GLN A O 1
ATOM 773 N N . ASN A 1 99 ? -24.558 8.405 52.026 1.00 88.19 99 ASN A N 1
ATOM 774 C CA . ASN A 1 99 ? -25.760 8.602 52.837 1.00 88.19 99 ASN A CA 1
ATOM 775 C C . ASN A 1 99 ? -26.405 7.285 53.302 1.00 88.19 99 ASN A C 1
ATOM 777 O O . ASN A 1 99 ? -27.422 7.317 53.993 1.00 88.19 99 ASN A O 1
ATOM 781 N N . GLY A 1 100 ? -25.824 6.133 52.947 1.00 79.62 100 GLY A N 1
ATOM 782 C CA . GLY A 1 100 ? -26.335 4.809 53.314 1.00 79.62 100 GLY A CA 1
ATOM 783 C C . GLY A 1 100 ? -27.656 4.438 52.630 1.00 79.62 100 GLY A C 1
ATOM 784 O O . GLY A 1 100 ? -28.444 3.693 53.208 1.00 79.62 100 GLY A O 1
ATOM 785 N N . GLY A 1 101 ? -27.916 4.987 51.440 1.00 78.38 101 GLY A N 1
ATOM 786 C CA . GLY A 1 101 ? -29.131 4.745 50.659 1.00 78.38 101 GLY A CA 1
ATOM 787 C C . GLY A 1 101 ? -29.076 3.466 49.814 1.00 78.38 101 GLY A C 1
ATOM 788 O O . GLY A 1 101 ? -28.001 2.959 49.485 1.00 78.38 101 GLY A O 1
ATOM 789 N N . GLU A 1 102 ? -30.247 2.958 49.427 1.00 86.06 102 GLU A N 1
ATOM 790 C CA . GLU A 1 102 ? -30.391 1.823 48.507 1.00 86.06 102 GLU A CA 1
ATOM 791 C C . GLU A 1 102 ? -29.895 2.210 47.104 1.00 86.06 102 GLU A C 1
ATOM 793 O O . GLU A 1 102 ? -30.469 3.042 46.402 1.00 86.06 102 GLU A O 1
ATOM 798 N N . THR A 1 103 ? -28.793 1.592 46.680 1.00 83.00 103 THR A N 1
ATOM 799 C CA . THR A 1 103 ? -28.060 1.972 45.466 1.00 83.00 103 THR A CA 1
ATOM 800 C C . THR A 1 103 ? -28.884 1.840 44.184 1.00 83.00 103 THR A C 1
ATOM 802 O O . THR A 1 103 ? -28.804 2.695 43.304 1.00 83.00 103 THR A O 1
ATOM 805 N N . LEU A 1 104 ? -29.664 0.763 44.056 1.00 83.31 104 LEU A N 1
ATOM 806 C CA . LEU A 1 104 ? -30.498 0.530 42.873 1.00 83.31 104 LEU A CA 1
ATOM 807 C C . LEU A 1 104 ? -31.655 1.527 42.792 1.00 83.31 104 LEU A C 1
ATOM 809 O O . LEU A 1 104 ? -31.989 1.972 41.698 1.00 83.31 104 LEU A O 1
ATOM 813 N N . GLU A 1 105 ? -32.216 1.898 43.941 1.00 85.44 105 GLU A N 1
ATOM 814 C CA . GLU A 1 105 ? -33.325 2.844 44.046 1.00 85.44 105 GLU A CA 1
ATOM 815 C C . GLU A 1 105 ? -32.869 4.248 43.625 1.00 85.44 105 GLU A C 1
ATOM 817 O O . GLU A 1 105 ? -33.469 4.853 42.738 1.00 85.44 105 GLU A O 1
ATOM 822 N N . LEU A 1 106 ? -31.713 4.704 44.127 1.00 85.31 106 LEU A N 1
ATOM 823 C CA . LEU A 1 106 ? -31.115 5.974 43.703 1.00 85.31 106 LEU A CA 1
ATOM 824 C C . LEU A 1 106 ? -30.770 6.002 42.206 1.00 85.31 106 LEU A C 1
ATOM 826 O O . LEU A 1 106 ? -30.979 7.018 41.543 1.00 85.31 106 LEU A O 1
ATOM 830 N N . ILE A 1 107 ? -30.240 4.915 41.634 1.00 87.19 107 ILE A N 1
ATOM 831 C CA . ILE A 1 107 ? -29.949 4.867 40.190 1.00 87.19 107 ILE A CA 1
ATOM 832 C C . ILE A 1 107 ? -31.236 4.991 39.371 1.00 87.19 107 ILE A C 1
ATOM 834 O O . ILE A 1 107 ? -31.245 5.708 38.363 1.00 87.19 107 ILE A O 1
ATOM 838 N N . ASP A 1 108 ? -32.299 4.296 39.775 1.00 87.81 108 ASP A N 1
ATOM 839 C CA . ASP A 1 108 ? -33.569 4.332 39.058 1.00 87.81 108 ASP A CA 1
ATOM 840 C C . ASP A 1 108 ? -34.220 5.720 39.132 1.00 87.81 108 ASP A C 1
ATOM 842 O O . ASP A 1 108 ? -34.605 6.264 38.098 1.00 87.81 108 ASP A O 1
ATOM 846 N N . GLU A 1 109 ? -34.215 6.360 40.306 1.00 86.75 109 GLU A N 1
ATOM 847 C CA . GLU A 1 109 ? -34.732 7.723 40.487 1.00 86.75 109 GLU A CA 1
ATOM 848 C C . GLU A 1 109 ? -33.944 8.777 39.695 1.00 86.75 109 GLU A C 1
ATOM 850 O O . GLU A 1 109 ? -34.524 9.687 39.097 1.00 86.75 109 GLU A O 1
ATOM 855 N N . THR A 1 110 ? -32.613 8.667 39.670 1.00 85.62 110 THR A N 1
ATOM 856 C CA . THR A 1 110 ? -31.750 9.718 39.107 1.00 85.62 110 THR A CA 1
ATOM 857 C C . THR A 1 110 ? -31.550 9.563 37.598 1.00 85.62 110 THR A C 1
ATOM 859 O O . THR A 1 110 ? -31.469 10.549 36.858 1.00 85.62 110 THR A O 1
ATOM 862 N N . VAL A 1 111 ? -31.423 8.322 37.120 1.00 86.94 111 VAL A N 1
ATOM 863 C CA . VAL A 1 111 ? -30.985 8.008 35.748 1.00 86.94 111 VAL A CA 1
ATOM 864 C C . VAL A 1 111 ? -31.991 7.130 34.997 1.00 86.94 111 VAL A C 1
ATOM 866 O O . VAL A 1 111 ? -32.100 7.252 33.770 1.00 86.94 111 VAL A O 1
ATOM 869 N N . GLY A 1 112 ? -32.740 6.291 35.715 1.00 90.38 112 GLY A N 1
ATOM 870 C CA . GLY A 1 112 ? -33.622 5.258 35.177 1.00 90.38 112 GLY A CA 1
ATOM 871 C C . GLY A 1 112 ? -32.842 4.000 34.801 1.00 90.38 112 GLY A C 1
ATOM 872 O O . GLY A 1 112 ? -32.003 4.027 33.891 1.00 90.38 112 GLY A O 1
ATOM 873 N N . TRP A 1 113 ? -33.132 2.882 35.465 1.00 87.69 113 TRP A N 1
ATOM 874 C CA . TRP A 1 113 ? -32.401 1.627 35.281 1.00 87.69 113 TRP A CA 1
ATOM 875 C C . TRP A 1 113 ? -32.483 1.117 33.837 1.00 87.69 113 TRP A C 1
ATOM 877 O O . TRP A 1 113 ? -31.460 0.844 33.205 1.00 87.69 113 TRP A O 1
ATOM 887 N N . ASP A 1 114 ? -33.684 1.092 33.258 1.00 88.06 114 ASP A N 1
ATOM 888 C CA . ASP A 1 114 ? -33.896 0.638 31.878 1.00 88.06 114 ASP A CA 1
ATOM 889 C C . ASP A 1 114 ? -33.160 1.514 30.859 1.00 88.06 114 ASP A C 1
ATOM 891 O O . ASP A 1 114 ? -32.615 1.026 29.864 1.00 88.06 114 ASP A O 1
ATOM 895 N N . ARG A 1 115 ? -33.082 2.822 31.125 1.00 87.38 115 ARG A N 1
ATOM 896 C CA . ARG A 1 115 ? -32.349 3.764 30.279 1.00 87.38 115 ARG A CA 1
ATOM 897 C C . ARG A 1 115 ? -30.849 3.484 30.329 1.00 87.38 115 ARG A C 1
ATOM 899 O O . ARG A 1 115 ? -30.215 3.460 29.273 1.00 87.38 115 ARG A O 1
ATOM 906 N N . LEU A 1 116 ? -30.296 3.236 31.516 1.00 88.06 116 LEU A N 1
ATOM 907 C CA . LEU A 1 116 ? -28.891 2.869 31.692 1.00 88.06 116 LEU A CA 1
ATOM 908 C C . LEU A 1 116 ? -28.558 1.549 30.982 1.00 88.06 116 LEU A C 1
ATOM 910 O O . LEU A 1 116 ? -27.579 1.480 30.240 1.00 88.06 116 LEU A O 1
ATOM 914 N N . VAL A 1 117 ? -29.403 0.526 31.133 1.00 89.31 117 VAL A N 1
ATOM 915 C CA . VAL A 1 117 ? -29.216 -0.771 30.463 1.00 89.31 117 VAL A CA 1
ATOM 916 C C . VAL A 1 117 ? -29.324 -0.632 28.942 1.00 89.31 117 VAL A C 1
ATOM 918 O O . VAL A 1 117 ? -28.500 -1.189 28.215 1.00 89.31 117 VAL A O 1
ATOM 921 N N . SER A 1 118 ? -30.276 0.160 28.438 1.00 85.94 118 SER A N 1
ATOM 922 C CA . SER A 1 118 ? -30.444 0.394 26.995 1.00 85.94 118 SER A CA 1
ATOM 923 C C . SER A 1 118 ? -29.239 1.091 26.348 1.00 85.94 118 SER A C 1
ATOM 925 O O . SER A 1 118 ? -28.964 0.890 25.163 1.00 85.94 118 SER A O 1
ATOM 927 N N . ALA A 1 119 ? -28.481 1.868 27.128 1.00 86.88 119 ALA A N 1
ATOM 928 C CA . ALA A 1 119 ? -27.284 2.555 26.663 1.00 86.88 119 ALA A CA 1
ATOM 929 C C . ALA A 1 119 ? -26.106 1.600 26.411 1.00 86.88 119 ALA A C 1
ATOM 931 O O . ALA A 1 119 ? -25.219 1.938 25.628 1.00 86.88 119 ALA A O 1
ATOM 932 N N . LYS A 1 120 ? -26.112 0.395 27.003 1.00 83.75 120 LYS A N 1
ATOM 933 C CA . LYS A 1 120 ? -25.019 -0.585 26.902 1.00 83.75 120 LYS A CA 1
ATOM 934 C C . LYS A 1 120 ? -24.580 -0.847 25.459 1.00 83.75 120 LYS A C 1
ATOM 936 O O . LYS A 1 120 ? -23.399 -0.744 25.160 1.00 83.75 120 LYS A O 1
ATOM 941 N N . ALA A 1 121 ? -25.522 -1.090 24.546 1.00 81.56 121 ALA A N 1
ATOM 942 C CA . ALA A 1 121 ? -25.199 -1.368 23.144 1.00 81.56 121 ALA A CA 1
ATOM 943 C C . ALA A 1 121 ? -24.474 -0.200 22.447 1.00 81.56 121 ALA A C 1
ATOM 945 O O . ALA A 1 121 ? -23.617 -0.418 21.595 1.00 81.56 121 ALA A O 1
ATOM 946 N N . GLN A 1 122 ? -24.800 1.044 22.812 1.00 80.44 122 GLN A N 1
ATOM 947 C CA . GLN A 1 122 ? -24.135 2.229 22.259 1.00 80.44 122 GLN A CA 1
ATOM 948 C C . GLN A 1 122 ? -22.729 2.409 22.841 1.00 80.44 122 GLN A C 1
ATOM 950 O O . GLN A 1 122 ? -21.823 2.848 22.137 1.00 80.44 122 GLN A O 1
ATOM 955 N N . VAL A 1 123 ? -22.545 2.058 24.115 1.00 82.12 123 VAL A N 1
ATOM 956 C CA . VAL A 1 123 ? -21.247 2.094 24.803 1.00 82.12 123 VAL A CA 1
ATOM 957 C C . VAL A 1 123 ? -20.307 1.040 24.236 1.00 82.12 123 VAL A C 1
ATOM 959 O O . VAL A 1 123 ? -19.172 1.373 23.904 1.00 82.12 123 VAL A O 1
ATOM 962 N N . ASP A 1 124 ? -20.797 -0.187 24.057 1.00 81.69 124 ASP A N 1
ATOM 963 C CA . ASP A 1 124 ? -20.038 -1.286 23.460 1.00 81.69 124 ASP A CA 1
ATOM 964 C C . ASP A 1 124 ? -19.596 -0.913 22.031 1.00 81.69 124 ASP A C 1
ATOM 966 O O . ASP A 1 124 ? -18.414 -0.987 21.705 1.00 81.69 124 ASP A O 1
ATOM 970 N N . ALA A 1 125 ? -20.506 -0.368 21.213 1.00 78.44 125 ALA A N 1
ATOM 971 C CA . ALA A 1 125 ? -20.181 0.083 19.858 1.00 78.44 125 ALA A CA 1
ATOM 972 C C . ALA A 1 125 ? -19.131 1.213 19.819 1.00 78.44 125 ALA A C 1
ATOM 974 O O . ALA A 1 125 ? -18.304 1.270 18.906 1.00 78.44 125 ALA A O 1
ATOM 975 N N . LEU A 1 126 ? -19.152 2.126 20.796 1.00 78.00 126 LEU A N 1
ATOM 976 C CA . LEU A 1 126 ? -18.164 3.200 20.900 1.00 78.00 126 LEU A CA 1
ATOM 977 C C . LEU A 1 126 ? -16.796 2.676 21.365 1.00 78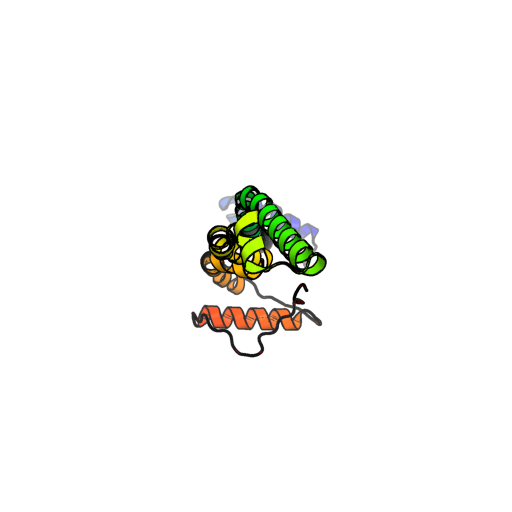.00 126 LEU A C 1
ATOM 979 O O . LEU A 1 126 ? -15.765 3.132 20.868 1.00 78.00 126 LEU A O 1
ATOM 983 N N . ALA A 1 127 ? -16.783 1.720 22.296 1.00 77.75 127 ALA A N 1
ATOM 984 C CA . ALA A 1 127 ? -15.567 1.060 22.760 1.00 77.75 127 ALA A CA 1
ATOM 985 C C . ALA A 1 127 ? -14.893 0.272 21.625 1.00 77.75 127 ALA A C 1
ATOM 987 O O . ALA A 1 127 ? -13.686 0.415 21.415 1.00 77.75 127 ALA A O 1
ATOM 988 N N . ASP A 1 128 ? -15.678 -0.462 20.832 1.00 75.69 128 ASP A N 1
ATOM 989 C CA . ASP A 1 128 ? -15.198 -1.175 19.644 1.00 75.69 128 ASP A CA 1
ATOM 990 C C . ASP A 1 128 ? -14.589 -0.209 18.616 1.00 75.69 128 ASP A C 1
ATOM 992 O O . ASP A 1 128 ? -13.505 -0.447 18.078 1.00 75.69 128 ASP A O 1
ATOM 996 N N . LEU A 1 129 ? -15.230 0.943 18.392 1.00 71.00 129 LEU A N 1
ATOM 997 C CA . LEU A 1 129 ? -14.732 1.970 17.476 1.00 71.00 129 LEU A CA 1
ATOM 998 C C . LEU A 1 129 ? -13.393 2.578 17.928 1.00 71.00 129 LEU A C 1
ATOM 1000 O O . LEU A 1 129 ? -12.548 2.903 17.087 1.00 71.00 129 LEU A O 1
ATOM 1004 N N . ALA A 1 130 ? -13.195 2.737 19.239 1.00 68.56 130 ALA A N 1
ATOM 1005 C CA . ALA A 1 130 ? -11.946 3.228 19.818 1.00 68.56 130 ALA A CA 1
ATOM 1006 C C . ALA A 1 130 ? -10.814 2.182 19.759 1.00 68.56 130 ALA A C 1
ATOM 1008 O O . ALA A 1 130 ? -9.646 2.561 19.665 1.00 68.56 130 ALA A O 1
ATOM 1009 N N . GLY A 1 131 ? -11.156 0.889 19.782 1.00 66.69 131 GLY A N 1
ATOM 1010 C CA . GLY A 1 131 ? -10.215 -0.235 19.730 1.00 66.69 131 GLY A CA 1
ATOM 1011 C C . GLY A 1 131 ? -9.870 -0.752 18.325 1.00 66.69 131 GLY A C 1
ATOM 1012 O O . GLY A 1 131 ? -8.919 -1.518 18.181 1.00 66.69 131 GLY A O 1
ATOM 1013 N N . GLU A 1 132 ? -10.605 -0.354 17.280 1.00 67.19 132 GLU A N 1
ATOM 1014 C CA . GLU A 1 132 ? -10.379 -0.837 15.910 1.00 67.19 132 GLU A CA 1
ATOM 1015 C C . GLU A 1 132 ? -9.007 -0.416 15.337 1.00 67.19 132 GLU A C 1
ATOM 1017 O O . GLU A 1 132 ? -8.746 0.766 15.059 1.00 67.19 132 GLU A O 1
ATOM 1022 N N . ASP A 1 133 ? -8.154 -1.412 15.060 1.00 68.56 133 ASP A N 1
ATOM 1023 C CA . ASP A 1 133 ? -6.879 -1.235 14.358 1.00 68.56 133 ASP A CA 1
ATOM 1024 C C . ASP A 1 133 ? -7.121 -0.781 12.905 1.00 68.56 133 ASP A C 1
ATOM 1026 O O . ASP A 1 133 ? -7.920 -1.345 12.151 1.00 68.56 133 ASP A O 1
ATOM 1030 N N . ALA A 1 134 ? -6.369 0.233 12.471 1.00 66.62 134 ALA A N 1
ATOM 1031 C CA . ALA A 1 134 ? -6.384 0.711 11.095 1.00 66.62 134 ALA A CA 1
ATOM 1032 C C . ALA A 1 134 ? -6.058 -0.391 10.070 1.00 66.62 134 ALA A C 1
ATOM 1034 O O . ALA A 1 134 ? -6.541 -0.318 8.938 1.00 66.62 134 ALA A O 1
ATOM 1035 N N . LEU A 1 135 ? -5.250 -1.389 10.442 1.00 69.81 135 LEU A N 1
ATOM 1036 C CA . LEU A 1 135 ? -4.959 -2.562 9.622 1.00 69.81 135 LEU A CA 1
ATOM 1037 C C . LEU A 1 135 ? -6.209 -3.420 9.419 1.00 69.81 135 LEU A C 1
ATOM 1039 O O . LEU A 1 135 ? -6.489 -3.797 8.282 1.00 69.81 135 LEU A O 1
ATOM 1043 N N . VAL A 1 136 ? -7.000 -3.647 10.472 1.00 74.12 136 VAL A N 1
ATOM 1044 C CA . VAL A 1 136 ? -8.265 -4.396 10.399 1.00 74.12 136 VAL A CA 1
ATOM 1045 C C . VAL A 1 136 ? -9.246 -3.678 9.477 1.00 74.12 136 VAL A C 1
ATOM 1047 O O . VAL A 1 136 ? -9.717 -4.275 8.511 1.00 74.12 136 VAL A O 1
ATOM 1050 N N . THR A 1 137 ? -9.456 -2.371 9.644 1.00 70.75 137 THR A N 1
ATOM 1051 C CA . THR A 1 137 ? -10.317 -1.612 8.719 1.00 70.75 137 THR A CA 1
ATOM 1052 C C . THR A 1 137 ? -9.758 -1.591 7.286 1.00 70.75 137 THR A C 1
ATOM 1054 O O . THR A 1 137 ? -10.507 -1.610 6.310 1.00 70.75 137 THR A O 1
ATOM 1057 N N . ALA A 1 138 ? -8.433 -1.567 7.107 1.00 70.44 138 ALA A N 1
ATOM 1058 C CA . ALA A 1 138 ? -7.830 -1.658 5.777 1.00 70.44 138 ALA A CA 1
ATOM 1059 C C . ALA A 1 138 ? -8.071 -3.034 5.126 1.00 70.44 138 ALA A C 1
ATOM 1061 O O . ALA A 1 138 ? -8.227 -3.101 3.900 1.00 70.44 138 ALA A O 1
ATOM 1062 N N . THR A 1 139 ? -8.168 -4.115 5.916 1.00 70.94 139 THR A N 1
ATOM 1063 C CA . THR A 1 139 ? -8.477 -5.457 5.393 1.00 70.94 139 THR A CA 1
ATOM 1064 C C . THR A 1 139 ? -9.863 -5.571 4.766 1.00 70.94 139 THR A C 1
ATOM 1066 O O . THR A 1 139 ? -10.026 -6.348 3.827 1.00 70.94 139 THR A O 1
ATOM 1069 N N . GLU A 1 140 ? -10.829 -4.726 5.138 1.00 70.75 140 GLU A N 1
ATOM 1070 C CA . GLU A 1 140 ? -12.129 -4.654 4.446 1.00 70.75 140 GLU A CA 1
ATOM 1071 C C . GLU A 1 140 ? -11.963 -4.365 2.945 1.00 70.75 140 GLU A C 1
ATOM 1073 O O . GLU A 1 140 ? -12.776 -4.756 2.107 1.00 70.75 140 GLU A O 1
ATOM 1078 N N . ARG A 1 141 ? -10.866 -3.692 2.580 1.00 73.12 141 ARG A N 1
ATOM 1079 C CA . ARG A 1 141 ? -10.518 -3.350 1.197 1.00 73.12 141 ARG A CA 1
ATOM 1080 C C . ARG A 1 141 ? -9.442 -4.256 0.610 1.00 73.12 141 ARG A C 1
ATOM 1082 O O . ARG A 1 141 ? -9.024 -4.034 -0.528 1.00 73.12 141 ARG A O 1
ATOM 1089 N N . TYR A 1 142 ? -9.050 -5.313 1.319 1.00 74.56 142 TYR A N 1
ATOM 1090 C CA . TYR A 1 142 ? -8.056 -6.288 0.874 1.00 74.56 142 TYR A CA 1
ATOM 1091 C C . TYR A 1 142 ? -8.410 -6.914 -0.481 1.00 74.56 142 TYR A C 1
ATOM 1093 O O . TYR A 1 142 ? -7.531 -7.137 -1.309 1.00 74.56 142 TYR A O 1
ATOM 1101 N N . ALA A 1 143 ? -9.701 -7.112 -0.771 1.00 80.12 143 ALA A N 1
ATOM 1102 C CA . ALA A 1 143 ? -10.154 -7.593 -2.078 1.00 80.12 143 ALA A CA 1
ATOM 1103 C C . ALA A 1 143 ? -9.728 -6.668 -3.235 1.00 80.12 143 ALA A C 1
ATOM 1105 O O . ALA A 1 143 ? -9.375 -7.141 -4.315 1.00 80.12 143 ALA A O 1
ATOM 1106 N N . THR A 1 144 ? -9.714 -5.350 -3.006 1.00 80.00 144 THR A N 1
ATOM 1107 C CA . THR A 1 144 ? -9.234 -4.382 -4.002 1.00 80.00 144 THR A CA 1
ATOM 1108 C C . THR A 1 144 ? -7.725 -4.493 -4.170 1.00 80.00 144 THR A C 1
ATOM 1110 O O . THR A 1 144 ? -7.257 -4.556 -5.302 1.00 80.00 144 THR A O 1
ATOM 1113 N N . LEU A 1 145 ? -6.980 -4.593 -3.063 1.00 80.25 145 LEU A N 1
ATOM 1114 C CA . LEU A 1 145 ? -5.528 -4.784 -3.072 1.00 80.25 145 LEU A CA 1
ATOM 1115 C C . LEU A 1 145 ? -5.117 -6.032 -3.867 1.00 80.25 145 LEU A C 1
ATOM 1117 O O . LEU A 1 145 ? -4.296 -5.973 -4.782 1.00 80.25 145 LEU A O 1
ATOM 1121 N N . ARG A 1 146 ? -5.770 -7.160 -3.581 1.00 83.06 146 ARG A N 1
ATOM 1122 C CA . ARG A 1 146 ? -5.480 -8.455 -4.203 1.00 83.06 146 ARG A CA 1
ATOM 1123 C C . ARG A 1 146 ? -5.723 -8.479 -5.715 1.00 83.06 146 ARG A C 1
ATOM 1125 O O . ARG A 1 146 ? -5.176 -9.341 -6.392 1.00 83.06 146 ARG A O 1
ATOM 1132 N N . ARG A 1 147 ? -6.490 -7.530 -6.270 1.00 85.62 147 ARG A N 1
ATOM 1133 C CA . ARG A 1 147 ? -6.708 -7.418 -7.721 1.00 85.62 147 ARG A CA 1
ATOM 1134 C C . ARG A 1 147 ? -5.449 -6.996 -8.485 1.00 85.62 147 ARG A C 1
ATOM 1136 O O . ARG A 1 147 ? -5.319 -7.362 -9.647 1.00 85.62 147 ARG A O 1
ATOM 1143 N N . PHE A 1 148 ? -4.552 -6.227 -7.867 1.00 85.62 148 PHE A N 1
ATOM 1144 C CA . PHE A 1 148 ? -3.374 -5.665 -8.545 1.00 85.62 148 PHE A CA 1
ATOM 1145 C C . PHE A 1 148 ? -2.040 -6.075 -7.916 1.00 85.62 148 PHE A C 1
ATOM 1147 O O . PHE A 1 148 ? -1.036 -6.119 -8.623 1.00 85.62 148 PHE A O 1
ATOM 1154 N N . SER A 1 149 ? -2.012 -6.421 -6.624 1.00 89.75 149 SER A N 1
ATOM 1155 C CA . SER A 1 149 ? -0.781 -6.854 -5.954 1.00 89.75 149 SER A CA 1
ATOM 1156 C C . SER A 1 149 ? -0.064 -8.024 -6.625 1.00 89.75 149 SER A C 1
ATOM 1158 O O . SER A 1 149 ? 1.151 -7.922 -6.735 1.00 89.75 149 SER A O 1
ATOM 1160 N N . PRO A 1 150 ? -0.733 -9.099 -7.096 1.00 92.12 150 PRO A N 1
ATOM 1161 C CA . PRO A 1 150 ? -0.024 -10.209 -7.733 1.00 92.12 150 PRO A CA 1
ATOM 1162 C C . PRO A 1 150 ? 0.772 -9.751 -8.959 1.00 92.12 150 PRO A C 1
ATOM 1164 O O . PRO A 1 150 ? 1.982 -9.926 -9.004 1.00 92.12 150 PRO A O 1
ATOM 1167 N N . ALA A 1 151 ? 0.118 -9.038 -9.882 1.00 92.88 151 ALA A N 1
ATOM 1168 C CA . ALA A 1 151 ? 0.760 -8.537 -11.095 1.00 92.88 151 ALA A CA 1
ATOM 1169 C C . ALA A 1 151 ? 1.923 -7.577 -10.794 1.00 92.88 151 ALA A C 1
ATOM 1171 O O . ALA A 1 151 ? 2.958 -7.641 -11.450 1.00 92.88 151 ALA A O 1
ATOM 1172 N N . PHE A 1 152 ? 1.775 -6.710 -9.786 1.00 93.75 152 PHE A N 1
ATOM 1173 C CA . PHE A 1 152 ? 2.861 -5.830 -9.354 1.00 93.75 152 PHE A CA 1
ATOM 1174 C C . PHE A 1 152 ? 4.040 -6.630 -8.786 1.00 93.75 152 PHE A C 1
ATOM 1176 O O . PHE A 1 152 ? 5.179 -6.419 -9.184 1.00 93.75 152 PHE A O 1
ATOM 1183 N N . LEU A 1 153 ? 3.779 -7.573 -7.880 1.00 94.06 153 LEU A N 1
ATOM 1184 C CA . LEU A 1 153 ? 4.833 -8.371 -7.258 1.00 94.06 153 LEU A CA 1
ATOM 1185 C C . LEU A 1 153 ? 5.558 -9.269 -8.263 1.00 94.06 153 LEU A C 1
ATOM 1187 O O . LEU A 1 153 ? 6.742 -9.521 -8.065 1.00 94.06 153 LEU A O 1
ATOM 1191 N N . ASP A 1 154 ? 4.886 -9.730 -9.314 1.00 93.44 154 ASP A N 1
ATOM 1192 C CA . ASP A 1 154 ? 5.488 -10.557 -10.365 1.00 93.44 154 ASP A CA 1
ATOM 1193 C C . ASP A 1 154 ? 6.307 -9.731 -11.370 1.00 93.44 154 ASP A C 1
ATOM 1195 O O . ASP A 1 154 ? 7.286 -10.229 -11.922 1.00 93.44 154 ASP A O 1
ATOM 1199 N N . ALA A 1 155 ? 5.952 -8.458 -11.582 1.00 93.94 155 ALA A N 1
ATOM 1200 C CA . ALA A 1 155 ? 6.670 -7.560 -12.488 1.00 93.94 155 ALA A CA 1
ATOM 1201 C C . ALA A 1 155 ? 8.044 -7.120 -11.952 1.00 93.94 155 ALA A C 1
ATOM 1203 O O . ALA A 1 155 ? 8.916 -6.744 -12.734 1.00 93.94 155 ALA A O 1
ATOM 1204 N N . PHE A 1 156 ? 8.252 -7.162 -10.632 1.00 94.12 156 PHE A N 1
ATOM 1205 C CA . PHE A 1 156 ? 9.474 -6.682 -9.991 1.00 94.12 156 PHE A CA 1
ATOM 1206 C C . PHE A 1 156 ? 10.280 -7.804 -9.331 1.00 94.12 156 PHE A C 1
ATOM 1208 O O . PHE A 1 156 ? 9.764 -8.677 -8.629 1.00 94.12 156 PHE A O 1
ATOM 1215 N N . THR A 1 157 ? 11.603 -7.728 -9.492 1.00 93.62 157 THR A N 1
ATOM 1216 C CA . THR A 1 157 ? 12.545 -8.513 -8.689 1.00 93.62 157 THR A CA 1
ATOM 1217 C C . THR A 1 157 ? 13.041 -7.664 -7.529 1.00 93.62 157 THR A C 1
ATOM 1219 O O . THR A 1 157 ? 13.824 -6.734 -7.717 1.00 93.62 157 THR A O 1
ATOM 1222 N N . PHE A 1 158 ? 12.614 -8.006 -6.317 1.00 92.12 158 PHE A N 1
ATOM 1223 C CA . PHE A 1 158 ? 13.060 -7.332 -5.104 1.00 92.12 158 PHE A CA 1
ATOM 1224 C C . PHE A 1 158 ? 14.380 -7.934 -4.622 1.00 92.12 158 PHE A C 1
ATOM 1226 O O . PHE A 1 158 ? 14.533 -9.152 -4.538 1.00 92.12 158 PHE A O 1
ATOM 1233 N N . LYS A 1 159 ? 15.344 -7.074 -4.296 1.00 92.12 159 LYS A N 1
ATOM 1234 C CA . LYS A 1 159 ? 16.631 -7.461 -3.712 1.00 92.12 159 LYS A CA 1
ATOM 1235 C C . LYS A 1 159 ? 16.881 -6.593 -2.492 1.00 92.12 159 LYS A C 1
ATOM 1237 O O . LYS A 1 159 ? 16.699 -5.381 -2.554 1.00 92.12 159 LYS A O 1
ATOM 1242 N N . ALA A 1 160 ? 17.307 -7.207 -1.399 1.00 90.00 160 ALA A N 1
ATOM 1243 C CA . ALA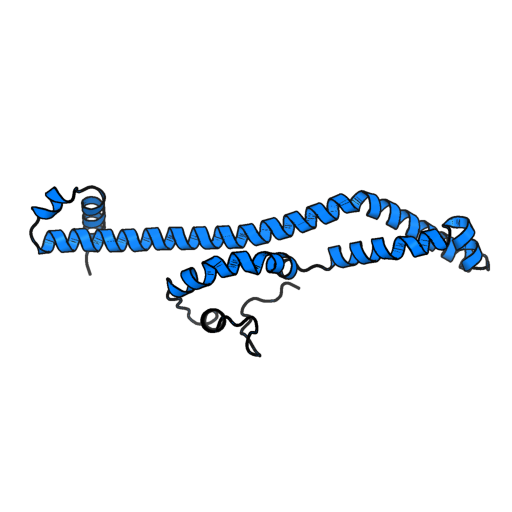 A 1 160 ? 17.686 -6.495 -0.191 1.00 90.00 160 ALA A CA 1
ATOM 1244 C C . ALA A 1 160 ? 18.827 -7.225 0.522 1.00 90.00 160 ALA A C 1
ATOM 1246 O O . ALA A 1 160 ? 19.006 -8.430 0.352 1.00 90.00 160 ALA A O 1
ATOM 1247 N N . SER A 1 161 ? 19.581 -6.488 1.333 1.00 88.25 161 SER A N 1
ATOM 1248 C CA . SER A 1 161 ? 20.645 -7.011 2.193 1.00 88.25 161 SER A CA 1
ATOM 1249 C C . SER A 1 161 ? 20.392 -6.638 3.653 1.00 88.25 161 SER A C 1
ATOM 1251 O O . SER A 1 161 ? 19.675 -5.679 3.945 1.00 88.25 161 SER A O 1
ATOM 1253 N N . GLY A 1 162 ? 20.993 -7.384 4.585 1.00 85.62 162 GLY A N 1
ATOM 1254 C CA . GLY A 1 162 ? 20.887 -7.106 6.019 1.00 85.62 162 GLY A CA 1
ATOM 1255 C C . GLY A 1 162 ? 19.442 -7.176 6.518 1.00 85.62 162 GLY A C 1
ATOM 1256 O O . GLY A 1 162 ? 18.756 -8.184 6.320 1.00 85.62 162 GLY A O 1
ATOM 1257 N N . THR A 1 163 ? 18.970 -6.092 7.135 1.00 78.50 163 THR A N 1
ATOM 1258 C CA . THR A 1 163 ? 17.628 -5.977 7.734 1.00 78.50 163 THR A CA 1
ATOM 1259 C C . THR A 1 163 ? 16.486 -6.158 6.728 1.00 78.50 163 THR A C 1
ATOM 1261 O O . THR A 1 163 ? 15.401 -6.588 7.109 1.00 78.50 163 THR A O 1
ATOM 1264 N N . GLY A 1 164 ? 16.722 -5.928 5.432 1.00 84.00 164 GLY A N 1
ATOM 1265 C CA . GLY A 1 164 ? 15.712 -6.124 4.388 1.00 84.00 164 GLY A CA 1
ATOM 1266 C C . GLY A 1 164 ? 15.452 -7.587 4.003 1.00 84.00 164 GLY A C 1
ATOM 1267 O O . GLY A 1 164 ? 14.475 -7.872 3.317 1.00 84.00 164 GLY A O 1
ATOM 1268 N N . THR A 1 165 ? 16.270 -8.541 4.463 1.00 88.31 165 THR A N 1
ATOM 1269 C CA . THR A 1 165 ? 16.110 -9.972 4.123 1.00 88.31 165 THR A CA 1
ATOM 1270 C C . THR A 1 165 ? 14.776 -10.539 4.619 1.00 88.31 165 THR A C 1
ATOM 1272 O O . THR A 1 165 ? 14.144 -11.343 3.936 1.00 88.31 165 THR A O 1
ATOM 1275 N N . ALA A 1 166 ? 14.312 -10.102 5.795 1.00 89.25 166 ALA A N 1
ATOM 1276 C CA . ALA A 1 166 ? 13.016 -10.509 6.336 1.00 89.25 166 ALA A CA 1
ATOM 1277 C C . ALA A 1 166 ? 11.844 -10.000 5.478 1.00 89.25 166 ALA A C 1
ATOM 1279 O O . ALA A 1 166 ? 10.851 -10.706 5.321 1.00 89.25 166 ALA A O 1
ATOM 1280 N N . LEU A 1 167 ? 11.984 -8.819 4.865 1.00 90.62 167 LEU A N 1
ATOM 1281 C CA . LEU A 1 167 ? 10.986 -8.267 3.951 1.00 90.62 167 LEU A CA 1
ATOM 1282 C C . LEU A 1 167 ? 10.896 -9.067 2.650 1.00 90.62 167 LEU A C 1
ATOM 1284 O O . LEU A 1 167 ? 9.792 -9.354 2.199 1.00 90.62 167 LEU A O 1
ATOM 1288 N N . ILE A 1 168 ? 12.033 -9.477 2.082 1.00 92.44 168 ILE A N 1
ATOM 1289 C CA . ILE A 1 168 ? 12.041 -10.341 0.892 1.00 92.44 168 ILE A CA 1
ATOM 1290 C C . ILE A 1 168 ? 11.325 -11.663 1.185 1.00 92.44 168 ILE A C 1
ATOM 1292 O O . ILE A 1 168 ? 10.422 -12.038 0.445 1.00 92.44 168 ILE A O 1
ATOM 1296 N N . LYS A 1 169 ? 11.621 -12.301 2.326 1.00 91.69 169 LYS A N 1
ATOM 1297 C CA . LYS A 1 169 ? 10.919 -13.525 2.745 1.00 91.69 169 LYS A CA 1
ATOM 1298 C C . LYS A 1 169 ? 9.407 -13.315 2.899 1.00 91.69 169 LYS A C 1
ATOM 1300 O O . LYS A 1 169 ? 8.631 -14.184 2.516 1.00 91.69 169 LYS A O 1
ATOM 1305 N N . ALA A 1 170 ? 8.975 -12.176 3.444 1.00 91.81 170 ALA A N 1
ATOM 1306 C CA . ALA A 1 170 ? 7.553 -11.847 3.546 1.00 91.81 170 ALA A CA 1
ATOM 1307 C C . ALA A 1 170 ? 6.898 -11.675 2.160 1.00 91.81 170 ALA A C 1
ATOM 1309 O O . ALA A 1 170 ? 5.788 -12.158 1.940 1.00 91.81 170 ALA A O 1
ATOM 1310 N N . ILE A 1 171 ? 7.592 -11.039 1.208 1.00 92.25 171 ILE A N 1
ATOM 1311 C CA . ILE A 1 171 ? 7.134 -10.916 -0.185 1.00 92.25 171 ILE A CA 1
ATOM 1312 C C . ILE A 1 171 ? 6.995 -12.298 -0.834 1.00 92.25 171 ILE A C 1
ATOM 1314 O O . ILE A 1 171 ? 5.980 -12.553 -1.482 1.00 92.25 171 ILE A O 1
ATOM 1318 N N . ASP A 1 172 ? 7.960 -13.195 -0.625 1.00 92.38 172 ASP A N 1
ATOM 1319 C CA . ASP A 1 172 ? 7.925 -14.555 -1.175 1.00 92.38 172 ASP A CA 1
ATOM 1320 C C . ASP A 1 172 ? 6.716 -15.346 -0.653 1.00 92.38 172 ASP A C 1
ATOM 1322 O O . ASP A 1 172 ? 6.004 -15.977 -1.436 1.00 92.38 172 ASP A O 1
ATOM 1326 N N . VAL A 1 173 ? 6.414 -15.238 0.647 1.00 93.19 173 VAL A N 1
ATOM 1327 C CA . VAL A 1 173 ? 5.210 -15.839 1.248 1.00 93.19 173 VAL A CA 1
ATOM 1328 C C . VAL A 1 173 ? 3.933 -15.294 0.599 1.00 93.19 173 VAL A C 1
ATOM 1330 O O . VAL A 1 173 ? 3.024 -16.059 0.274 1.00 93.19 173 VAL A O 1
ATOM 1333 N N . ILE A 1 174 ? 3.854 -13.980 0.364 1.00 91.12 174 ILE A N 1
ATOM 1334 C CA . ILE A 1 174 ? 2.697 -13.359 -0.299 1.00 91.12 174 ILE A CA 1
ATOM 1335 C C . ILE A 1 174 ? 2.577 -13.835 -1.754 1.00 91.12 174 ILE A C 1
ATOM 1337 O O . ILE A 1 174 ? 1.469 -14.110 -2.221 1.00 91.12 174 ILE A O 1
ATOM 1341 N N . ARG A 1 175 ? 3.693 -13.948 -2.481 1.00 92.56 175 ARG A N 1
ATOM 1342 C CA . ARG A 1 175 ? 3.716 -14.417 -3.874 1.00 92.56 175 ARG A CA 1
ATOM 1343 C C . ARG A 1 175 ? 3.239 -15.865 -3.981 1.00 92.56 175 ARG A C 1
ATOM 1345 O O . ARG A 1 175 ? 2.402 -16.176 -4.832 1.00 92.56 175 ARG A O 1
ATOM 1352 N N . ASP A 1 176 ? 3.697 -16.725 -3.080 1.00 91.75 176 ASP A N 1
ATOM 1353 C CA . ASP A 1 176 ? 3.248 -18.113 -2.993 1.00 91.75 176 ASP A CA 1
ATOM 1354 C C . ASP A 1 176 ? 1.749 -18.204 -2.646 1.00 91.75 176 ASP A C 1
ATOM 1356 O O . ASP A 1 176 ? 0.984 -18.887 -3.332 1.00 91.75 176 ASP A O 1
ATOM 1360 N N . ALA A 1 177 ? 1.275 -17.424 -1.669 1.00 90.69 177 ALA A N 1
ATOM 1361 C CA . ALA A 1 177 ? -0.147 -17.361 -1.329 1.00 90.69 177 ALA A CA 1
ATOM 1362 C C . ALA A 1 177 ? -1.023 -16.871 -2.501 1.00 90.69 177 ALA A C 1
ATOM 1364 O O . ALA A 1 177 ? -2.125 -17.388 -2.715 1.00 90.69 177 ALA A O 1
ATOM 1365 N N . ASN A 1 178 ? -0.542 -15.901 -3.287 1.00 89.56 178 ASN A N 1
ATOM 1366 C CA . ASN A 1 178 ? -1.221 -15.430 -4.497 1.00 89.56 178 ASN A CA 1
ATOM 1367 C C . ASN A 1 178 ? -1.278 -16.523 -5.572 1.00 89.56 178 ASN A C 1
ATOM 1369 O O . ASN A 1 178 ? -2.347 -16.759 -6.139 1.00 89.56 178 ASN A O 1
ATOM 1373 N N . THR A 1 179 ? -0.166 -17.228 -5.793 1.00 89.38 179 THR A N 1
ATOM 1374 C CA . THR A 1 179 ? -0.058 -18.334 -6.759 1.00 89.38 179 THR A CA 1
ATOM 1375 C C . THR A 1 179 ? -1.012 -19.474 -6.410 1.00 89.38 179 THR A C 1
ATOM 1377 O O . THR A 1 179 ? -1.786 -19.927 -7.253 1.00 89.38 179 THR A O 1
ATOM 1380 N N . ARG A 1 180 ? -1.035 -19.884 -5.137 1.00 89.50 180 ARG A N 1
ATOM 1381 C CA . ARG A 1 180 ? -1.930 -20.932 -4.620 1.00 89.50 180 ARG A CA 1
ATOM 1382 C C . ARG A 1 180 ? -3.385 -20.481 -4.477 1.00 89.50 180 ARG A C 1
ATOM 1384 O O . ARG A 1 180 ? -4.238 -21.286 -4.116 1.00 89.50 180 ARG A O 1
ATOM 1391 N N . LYS A 1 181 ? -3.680 -19.195 -4.711 1.00 84.81 181 LYS A N 1
ATOM 1392 C CA . LYS A 1 181 ? -4.968 -18.550 -4.403 1.00 84.81 181 LYS A CA 1
ATOM 1393 C C . LYS A 1 181 ? -5.425 -18.787 -2.952 1.00 84.81 181 LYS A C 1
ATOM 1395 O O . LYS A 1 181 ? -6.616 -18.701 -2.665 1.00 84.81 181 LYS A O 1
ATOM 1400 N N . SER A 1 182 ? -4.478 -19.015 -2.040 1.00 84.44 182 SER A N 1
ATOM 1401 C CA . SER A 1 182 ? -4.740 -19.238 -0.618 1.00 84.44 182 SER A CA 1
ATOM 1402 C C . SER A 1 182 ? -5.070 -17.922 0.080 1.00 84.44 182 SER A C 1
ATOM 1404 O O . SER A 1 182 ? -4.539 -16.860 -0.277 1.00 84.44 182 SER A O 1
ATOM 1406 N N . ARG A 1 183 ? -5.960 -18.005 1.071 1.00 78.81 183 ARG A N 1
ATOM 1407 C CA . ARG A 1 183 ? -6.217 -16.934 2.045 1.00 78.81 183 ARG A CA 1
ATOM 1408 C C . ARG A 1 183 ? -5.411 -17.131 3.326 1.00 78.81 183 ARG A C 1
ATOM 1410 O O . ARG A 1 183 ? -5.118 -16.142 3.988 1.00 78.81 183 ARG A O 1
ATOM 1417 N N . ASP A 1 184 ? -5.017 -18.368 3.608 1.00 83.50 184 ASP A N 1
ATOM 1418 C CA . ASP A 1 184 ? -4.237 -18.719 4.785 1.00 83.50 184 ASP A CA 1
ATOM 1419 C C . ASP A 1 184 ? -2.748 -18.577 4.488 1.00 83.50 184 ASP A C 1
ATOM 1421 O O . ASP A 1 184 ? -2.264 -18.961 3.411 1.00 83.50 184 ASP A O 1
ATOM 1425 N N . LEU A 1 185 ? -2.041 -18.004 5.457 1.00 85.75 185 LEU A N 1
ATOM 1426 C CA . LEU A 1 185 ? -0.594 -17.854 5.453 1.00 85.75 185 LEU A CA 1
ATOM 1427 C C . LEU A 1 185 ? 0.031 -18.927 6.358 1.00 85.75 185 LEU A C 1
ATOM 1429 O O . LEU A 1 185 ? -0.607 -19.340 7.324 1.00 85.75 185 LEU A O 1
ATOM 1433 N N . PRO A 1 186 ? 1.252 -19.397 6.050 1.00 86.44 186 PRO A N 1
ATOM 1434 C CA . PRO A 1 186 ? 1.953 -20.357 6.897 1.00 86.44 186 PRO A CA 1
ATOM 1435 C C . PRO A 1 186 ? 2.292 -19.755 8.265 1.00 86.44 186 PRO A C 1
ATOM 1437 O O . PRO A 1 186 ? 2.470 -18.543 8.386 1.00 86.44 186 PRO A O 1
ATOM 1440 N N . ASP A 1 187 ? 2.454 -20.603 9.278 1.00 85.06 187 ASP A N 1
ATOM 1441 C CA . ASP A 1 187 ? 2.900 -20.158 10.598 1.00 85.06 187 ASP A CA 1
ATOM 1442 C C . ASP A 1 187 ? 4.293 -19.512 10.533 1.00 85.06 187 ASP A C 1
ATOM 1444 O O . ASP A 1 187 ? 5.161 -19.914 9.753 1.00 85.06 187 ASP A O 1
ATOM 1448 N N . GLY A 1 188 ? 4.520 -18.499 11.373 1.00 82.12 188 GLY A N 1
ATOM 1449 C CA . GLY A 1 188 ? 5.822 -17.833 11.466 1.00 82.12 188 GLY A CA 1
ATOM 1450 C C . GLY A 1 188 ? 6.162 -16.925 10.281 1.00 82.12 188 GLY A C 1
ATOM 1451 O O . GLY A 1 188 ? 7.345 -16.737 9.984 1.00 82.12 188 GLY A O 1
ATOM 1452 N N . VAL A 1 189 ? 5.156 -16.348 9.604 1.00 84.94 189 VAL A N 1
ATOM 1453 C CA . VAL A 1 189 ? 5.383 -15.311 8.581 1.00 84.94 189 VAL A CA 1
ATOM 1454 C C . VAL A 1 189 ? 6.300 -14.221 9.147 1.00 84.94 189 VAL A C 1
ATOM 1456 O O . VAL A 1 189 ? 6.007 -13.673 10.213 1.00 84.94 189 VAL A O 1
ATOM 1459 N N . PRO A 1 190 ? 7.392 -13.859 8.452 1.00 85.94 190 PRO A N 1
ATOM 1460 C CA . PRO A 1 190 ? 8.233 -12.755 8.880 1.00 85.94 190 PRO A CA 1
ATOM 1461 C C . PRO A 1 190 ? 7.421 -11.457 8.930 1.00 85.94 190 PRO A C 1
ATOM 1463 O O . PRO A 1 190 ? 6.888 -11.015 7.912 1.00 85.94 190 PRO A O 1
ATOM 1466 N N . LEU A 1 191 ? 7.366 -10.829 10.104 1.00 82.81 191 LEU A N 1
ATOM 1467 C CA . LEU A 1 191 ? 6.788 -9.502 10.312 1.00 82.81 191 LEU A CA 1
ATOM 1468 C C . LEU A 1 191 ? 7.938 -8.509 10.542 1.00 82.81 191 LEU A C 1
ATOM 1470 O O . LEU A 1 191 ? 8.294 -8.223 11.682 1.00 82.81 191 LEU A O 1
ATOM 1474 N N . PRO A 1 192 ? 8.586 -8.016 9.468 1.00 75.56 192 PRO A N 1
ATOM 1475 C CA . PRO A 1 192 ? 9.746 -7.127 9.575 1.00 75.56 192 PRO A CA 1
ATOM 1476 C C . PRO A 1 192 ? 9.380 -5.723 10.073 1.00 75.56 192 PRO A C 1
ATOM 1478 O O . PRO A 1 192 ? 10.266 -4.919 10.352 1.00 75.56 192 PRO A O 1
ATOM 1481 N N . PHE A 1 193 ? 8.085 -5.416 10.150 1.00 74.06 193 PHE A N 1
ATOM 1482 C CA . PHE A 1 193 ? 7.579 -4.156 10.663 1.00 74.06 193 PHE A CA 1
ATOM 1483 C C . PHE A 1 193 ? 7.186 -4.343 12.129 1.00 74.06 193 PHE A C 1
ATOM 1485 O O . PHE A 1 193 ? 6.439 -5.276 12.429 1.00 74.06 193 PHE A O 1
ATOM 1492 N N . PRO A 1 194 ? 7.653 -3.479 13.045 1.00 58.66 194 PRO A N 1
ATOM 1493 C CA . PRO A 1 194 ? 7.174 -3.513 14.416 1.00 58.66 194 PRO A CA 1
ATOM 1494 C C . PRO A 1 194 ? 5.667 -3.240 14.423 1.00 58.66 194 PRO A C 1
ATOM 1496 O O . PRO A 1 194 ? 5.201 -2.318 13.744 1.00 58.66 194 PRO A O 1
ATOM 1499 N N . ASN A 1 195 ? 4.909 -4.016 15.203 1.00 52.72 195 ASN A N 1
ATOM 1500 C CA . ASN A 1 195 ? 3.555 -3.615 15.570 1.00 52.72 195 ASN A CA 1
ATOM 1501 C C . ASN A 1 195 ? 3.673 -2.229 16.208 1.00 52.72 195 ASN A C 1
ATOM 1503 O O . ASN A 1 195 ? 4.439 -2.056 17.159 1.00 52.72 195 ASN A O 1
ATOM 1507 N N . ARG A 1 196 ? 2.977 -1.229 15.658 1.00 45.97 196 ARG A N 1
ATOM 1508 C CA . ARG A 1 196 ? 2.805 0.034 16.377 1.00 45.97 196 ARG A CA 1
ATOM 1509 C C . ARG A 1 196 ? 1.995 -0.305 17.626 1.00 45.97 196 ARG A C 1
ATOM 1511 O O . ARG A 1 196 ? 0.809 -0.590 17.496 1.00 45.97 196 ARG A O 1
ATOM 1518 N N . GLN A 1 197 ? 2.675 -0.378 18.770 1.00 34.91 197 GLN A N 1
ATOM 1519 C CA . GLN A 1 197 ? 2.036 -0.273 20.079 1.00 34.91 197 GLN A CA 1
ATOM 1520 C C . GLN A 1 197 ? 1.438 1.124 20.227 1.00 34.91 197 GLN A C 1
ATOM 1522 O O . GLN A 1 197 ? 2.060 2.081 19.700 1.00 34.91 197 GLN A O 1
#

Foldseek 3Di:
DDDPVVLVVLLVCLVPPDPVRLVPDDPVSSCSSVVSVVVVVLVVVLVVLVVVLVCVLVVLLVVLVVVLVVVVVVCPVVVVVLVVLVVQLVVLQVCCVVVVHDSVVSNCVRRNPVNNVVCVVSVVVNVCSVPDDSVNSSVVCVVVVLVCVQVSLVSDDDDDDDLCPLVVQLSVQVNVCNVVVHPDTDPPRRPSDDDPD